Protein AF-A0A949XHF4-F1 (afdb_monomer_lite)

Structure (mmCIF, N/CA/C/O backbone):
data_AF-A0A949XHF4-F1
#
_entry.id   AF-A0A949XHF4-F1
#
loop_
_atom_site.group_PDB
_atom_site.id
_atom_site.type_symbol
_atom_site.label_atom_id
_atom_site.label_alt_id
_atom_site.label_comp_id
_atom_site.label_asym_id
_atom_site.label_entity_id
_atom_site.label_seq_id
_atom_site.pdbx_PDB_ins_code
_atom_site.Cartn_x
_atom_site.Cartn_y
_atom_site.Cartn_z
_atom_site.occupancy
_atom_site.B_iso_or_equiv
_atom_site.auth_seq_id
_atom_site.auth_comp_id
_atom_site.auth_asym_id
_atom_site.auth_atom_id
_atom_site.pdbx_PDB_model_num
ATOM 1 N N . MET A 1 1 ? 19.599 10.724 -36.337 1.00 73.06 1 MET A N 1
ATOM 2 C CA . MET A 1 1 ? 19.703 9.269 -36.578 1.00 73.06 1 MET A CA 1
ATOM 3 C C . MET A 1 1 ? 20.294 8.672 -35.325 1.00 73.06 1 MET A C 1
ATOM 5 O O . MET A 1 1 ? 21.205 9.288 -34.799 1.00 73.06 1 MET A O 1
ATOM 9 N N . THR A 1 2 ? 19.747 7.568 -34.830 1.00 83.44 2 THR A N 1
ATOM 10 C CA . THR A 1 2 ? 20.306 6.861 -33.670 1.00 83.44 2 THR A CA 1
ATOM 11 C C . THR A 1 2 ? 21.431 5.956 -34.152 1.00 83.44 2 THR A C 1
ATOM 13 O O . THR A 1 2 ? 21.230 5.199 -35.104 1.00 83.44 2 THR A O 1
ATOM 16 N N . THR A 1 3 ? 22.595 6.047 -33.523 1.00 93.88 3 THR A N 1
ATOM 17 C CA . THR A 1 3 ? 23.769 5.244 -33.871 1.00 93.88 3 THR A CA 1
ATOM 18 C C . THR A 1 3 ? 23.764 3.980 -33.026 1.00 93.88 3 THR A C 1
ATOM 20 O O . THR A 1 3 ? 23.834 4.059 -31.802 1.00 93.88 3 THR A O 1
ATOM 23 N N . TRP A 1 4 ? 23.667 2.814 -33.662 1.00 94.56 4 TRP A N 1
ATOM 24 C CA . TRP A 1 4 ? 23.563 1.525 -32.977 1.00 94.56 4 TRP A CA 1
ATOM 25 C C . TRP A 1 4 ? 24.855 0.720 -33.082 1.00 94.56 4 TRP A C 1
ATOM 27 O O . TRP A 1 4 ? 25.428 0.580 -34.160 1.00 94.56 4 TRP A O 1
ATOM 37 N N . VAL A 1 5 ? 25.271 0.149 -31.956 1.00 94.94 5 VAL A N 1
ATOM 38 C CA . VAL A 1 5 ? 26.280 -0.907 -31.872 1.00 94.94 5 VAL A CA 1
ATOM 39 C C . VAL A 1 5 ? 25.535 -2.226 -31.706 1.00 94.94 5 VAL A C 1
ATOM 41 O O . VAL A 1 5 ? 24.749 -2.354 -30.769 1.00 94.94 5 VAL A O 1
ATOM 44 N N . GLU A 1 6 ? 25.753 -3.184 -32.605 1.00 95.50 6 GLU A N 1
ATOM 45 C CA . GLU A 1 6 ? 24.997 -4.443 -32.656 1.00 95.50 6 GLU A CA 1
ATOM 46 C C . GLU A 1 6 ? 25.921 -5.666 -32.577 1.00 95.50 6 GLU A C 1
ATOM 48 O O . GLU A 1 6 ? 27.057 -5.612 -33.053 1.00 95.50 6 GLU A O 1
ATOM 53 N N . ASP A 1 7 ? 25.434 -6.761 -31.984 1.00 93.69 7 ASP A N 1
ATOM 54 C CA . ASP A 1 7 ? 26.107 -8.066 -31.970 1.00 93.69 7 ASP A CA 1
ATOM 55 C C . ASP A 1 7 ? 25.392 -9.116 -32.846 1.00 93.69 7 ASP A C 1
ATOM 57 O O . ASP A 1 7 ? 24.319 -8.885 -33.405 1.00 93.69 7 ASP A O 1
ATOM 61 N N . GLU A 1 8 ? 25.984 -10.310 -32.950 1.00 93.88 8 GLU A N 1
ATOM 62 C CA . GLU A 1 8 ? 25.439 -11.438 -33.723 1.00 93.88 8 GLU A CA 1
ATOM 63 C C . GLU A 1 8 ? 24.138 -12.019 -33.138 1.00 93.88 8 GLU A C 1
ATOM 65 O O . GLU A 1 8 ? 23.388 -12.703 -33.836 1.00 93.88 8 GLU A O 1
ATOM 70 N N . ASN A 1 9 ? 23.842 -11.742 -31.865 1.00 90.19 9 ASN A N 1
ATOM 71 C CA . ASN A 1 9 ? 22.640 -12.203 -31.169 1.00 90.19 9 ASN A CA 1
ATOM 72 C C . ASN A 1 9 ? 21.464 -11.214 -31.294 1.00 90.19 9 ASN A C 1
ATOM 74 O O . ASN A 1 9 ? 20.409 -11.425 -30.683 1.00 90.19 9 ASN A O 1
ATOM 78 N N . GLY A 1 10 ? 21.632 -10.137 -32.069 1.00 93.25 10 GLY A N 1
ATOM 79 C CA . GLY A 1 10 ? 20.625 -9.100 -32.278 1.00 93.25 10 GLY A CA 1
ATOM 80 C C . GLY A 1 10 ? 20.501 -8.115 -31.115 1.00 93.25 10 GLY A C 1
ATOM 81 O O . GLY A 1 10 ? 19.535 -7.351 -31.078 1.00 93.25 10 GLY A O 1
ATOM 82 N N . ASN A 1 11 ? 21.437 -8.121 -30.160 1.00 94.75 11 ASN A N 1
ATOM 83 C CA . ASN A 1 11 ? 21.482 -7.110 -29.112 1.00 94.75 11 ASN A CA 1
ATOM 84 C C . ASN A 1 11 ? 22.015 -5.795 -29.687 1.00 94.75 11 ASN A C 1
ATOM 86 O O . ASN A 1 11 ? 22.911 -5.801 -30.529 1.00 94.75 11 ASN A O 1
ATOM 90 N N . LYS A 1 12 ? 21.461 -4.665 -29.242 1.00 96.12 12 LYS A N 1
ATOM 91 C CA . LYS A 1 12 ? 21.768 -3.338 -29.785 1.00 96.12 12 LYS A CA 1
ATOM 92 C C . LYS A 1 12 ? 21.919 -2.309 -28.677 1.00 96.12 12 LYS A C 1
ATOM 94 O O . LYS A 1 12 ? 21.008 -2.137 -27.877 1.00 96.12 12 LYS A O 1
ATOM 99 N N . CYS A 1 13 ? 23.012 -1.560 -28.667 1.00 94.75 13 CYS A N 1
ATOM 100 C CA . CYS A 1 13 ? 23.244 -0.453 -27.739 1.00 94.75 13 CYS A CA 1
ATOM 101 C C . CYS A 1 13 ? 23.426 0.848 -28.525 1.00 94.75 13 CYS A C 1
ATOM 103 O O . CYS A 1 13 ? 24.261 0.914 -29.423 1.00 94.75 13 CYS A O 1
ATOM 105 N N . SER A 1 14 ? 22.641 1.882 -28.219 1.00 95.31 14 SER A N 1
ATOM 106 C CA . SER A 1 14 ? 22.730 3.183 -28.886 1.00 95.31 14 SER A CA 1
ATOM 107 C C . SER A 1 14 ? 23.788 4.068 -28.240 1.00 95.31 14 SER A C 1
ATOM 109 O O . SER A 1 14 ? 23.805 4.213 -27.013 1.00 95.31 14 SER A O 1
ATOM 111 N N . VAL A 1 15 ? 24.601 4.720 -29.067 1.00 94.00 15 VAL A N 1
ATOM 112 C CA . VAL A 1 15 ? 25.613 5.696 -28.632 1.00 94.00 15 VAL A CA 1
ATOM 113 C C . VAL A 1 15 ? 24.965 6.840 -27.854 1.00 94.00 15 VAL A C 1
ATOM 115 O O . VAL A 1 15 ? 25.487 7.269 -26.834 1.00 94.00 15 VAL A O 1
ATOM 118 N N . GLU A 1 16 ? 23.781 7.286 -28.269 1.00 91.19 16 GLU A N 1
ATOM 119 C CA . GLU A 1 16 ? 23.066 8.394 -27.633 1.00 91.19 16 GLU A CA 1
ATOM 120 C C . GLU A 1 16 ? 22.567 8.054 -26.219 1.0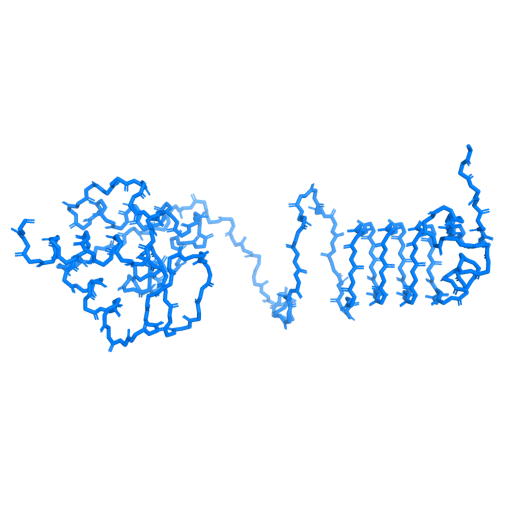0 91.19 16 GLU A C 1
ATOM 122 O O . GLU A 1 16 ? 22.413 8.951 -25.395 1.00 91.19 16 GLU A O 1
ATOM 127 N N . TYR A 1 17 ? 22.326 6.771 -25.923 1.00 87.56 17 TYR A N 1
ATOM 128 C CA . TYR A 1 17 ? 21.911 6.330 -24.588 1.00 87.56 17 TYR A CA 1
ATOM 129 C C . TYR A 1 17 ? 23.099 6.173 -23.635 1.00 87.56 17 TYR A C 1
ATOM 131 O O . TYR A 1 17 ? 23.013 6.578 -22.480 1.00 87.56 17 TYR A O 1
ATOM 139 N N . PHE A 1 18 ? 24.211 5.605 -24.113 1.00 88.12 18 PHE A N 1
ATOM 140 C CA . PHE A 1 18 ? 25.414 5.383 -23.298 1.00 88.12 18 PHE A CA 1
ATOM 141 C C . PHE A 1 18 ? 26.404 6.560 -23.322 1.00 88.12 18 PHE A C 1
ATOM 143 O O . PHE A 1 18 ? 27.405 6.541 -22.612 1.00 88.12 18 PHE A O 1
ATOM 150 N N . GLY A 1 19 ? 26.132 7.591 -24.121 1.00 91.38 19 GLY A N 1
ATOM 151 C CA . GLY A 1 19 ? 26.925 8.814 -24.239 1.00 91.38 19 GLY A CA 1
ATOM 152 C C . GLY A 1 19 ? 28.077 8.720 -25.242 1.00 91.38 19 GLY A C 1
ATOM 153 O O . GLY A 1 19 ? 28.320 9.685 -25.963 1.00 91.38 19 GLY A O 1
ATOM 154 N N . THR A 1 20 ? 28.766 7.577 -25.328 1.00 94.31 20 THR A N 1
ATOM 155 C CA . THR A 1 20 ? 29.853 7.351 -26.297 1.00 94.31 20 THR A CA 1
ATOM 156 C C . THR A 1 20 ? 29.777 5.970 -26.945 1.00 94.31 20 THR A C 1
ATOM 158 O O . THR A 1 20 ? 29.090 5.065 -26.459 1.00 94.31 20 THR A O 1
ATOM 161 N N . GLU A 1 21 ? 30.482 5.798 -28.066 1.00 94.06 21 GLU A N 1
ATOM 162 C CA . GLU A 1 21 ? 30.552 4.511 -28.762 1.00 94.06 21 GLU A CA 1
ATOM 163 C C . GLU A 1 21 ? 31.276 3.459 -27.914 1.00 94.06 21 GLU A C 1
ATOM 165 O O . GLU A 1 21 ? 30.855 2.304 -27.867 1.00 94.06 21 GLU A O 1
ATOM 170 N N . GLU A 1 22 ? 32.310 3.860 -27.174 1.00 93.94 22 GLU A N 1
ATOM 171 C CA . GLU A 1 22 ? 33.045 2.991 -26.255 1.00 93.94 22 GLU A CA 1
ATOM 172 C C . GLU A 1 22 ? 32.137 2.474 -25.139 1.00 93.94 22 GLU A C 1
ATOM 174 O O . GLU A 1 22 ? 32.145 1.280 -24.843 1.00 93.94 22 GLU A O 1
ATOM 179 N N . ALA A 1 23 ? 31.311 3.346 -24.553 1.00 91.38 23 ALA A N 1
ATOM 180 C CA . ALA A 1 23 ? 30.366 2.965 -23.511 1.00 91.38 23 ALA A CA 1
ATOM 181 C C . ALA A 1 23 ? 29.263 2.034 -24.049 1.00 91.38 23 ALA A C 1
ATOM 183 O O . ALA A 1 23 ? 28.919 1.048 -23.397 1.00 91.38 23 ALA A O 1
ATOM 184 N N . ALA A 1 24 ? 28.761 2.281 -25.265 1.00 94.06 24 ALA A N 1
ATOM 185 C CA . ALA A 1 24 ? 27.794 1.399 -25.921 1.00 94.06 24 ALA A CA 1
ATOM 186 C C . ALA A 1 24 ? 28.391 0.015 -26.243 1.00 94.06 24 ALA A C 1
ATOM 188 O O . ALA A 1 24 ? 27.737 -1.005 -26.016 1.00 94.06 24 ALA A O 1
ATOM 189 N N . ARG A 1 25 ? 29.648 -0.039 -26.710 1.00 95.06 25 ARG A N 1
ATOM 190 C CA . ARG A 1 25 ? 30.393 -1.291 -26.929 1.00 95.06 25 ARG A CA 1
ATOM 191 C C . ARG A 1 25 ? 30.652 -2.037 -25.623 1.00 95.06 25 ARG A C 1
ATOM 193 O O . ARG A 1 25 ? 30.486 -3.252 -25.593 1.00 95.06 25 ARG A O 1
ATOM 200 N N . ALA A 1 26 ? 31.011 -1.336 -24.549 1.00 93.19 26 ALA A N 1
ATOM 201 C CA . ALA A 1 26 ? 31.222 -1.938 -23.234 1.00 93.19 26 ALA A CA 1
ATOM 202 C C . ALA A 1 26 ? 29.922 -2.524 -22.660 1.00 93.19 26 ALA A C 1
ATOM 204 O O . ALA A 1 26 ? 29.919 -3.644 -22.153 1.00 93.19 26 ALA A O 1
ATOM 205 N N . ALA A 1 27 ? 28.804 -1.806 -22.800 1.00 92.00 27 ALA A N 1
ATOM 206 C CA . ALA A 1 27 ? 27.488 -2.297 -22.407 1.00 92.00 27 ALA A CA 1
ATOM 207 C C . ALA A 1 27 ? 27.087 -3.546 -23.202 1.00 92.00 27 ALA A C 1
ATOM 209 O O . ALA A 1 27 ? 26.678 -4.542 -22.612 1.00 92.00 27 ALA A O 1
ATOM 210 N N . LEU A 1 28 ? 27.286 -3.539 -24.520 1.00 94.50 28 LEU A N 1
ATOM 211 C CA . LEU A 1 28 ? 27.029 -4.702 -25.368 1.00 94.50 28 LEU A CA 1
ATOM 212 C C . LEU A 1 28 ? 27.917 -5.901 -24.986 1.00 94.50 28 LEU A C 1
ATOM 214 O O . LEU A 1 28 ? 27.422 -7.014 -24.854 1.00 94.50 28 LEU A O 1
ATOM 218 N N . ALA A 1 29 ? 29.208 -5.667 -24.732 1.00 93.69 29 ALA A N 1
ATOM 219 C CA . ALA A 1 29 ? 30.161 -6.700 -24.319 1.00 93.69 29 ALA A CA 1
ATOM 220 C C . ALA A 1 29 ? 29.877 -7.277 -22.922 1.00 93.69 29 ALA A C 1
ATOM 222 O O . ALA A 1 29 ? 30.300 -8.387 -22.619 1.00 93.69 29 ALA A O 1
ATOM 223 N N . SER A 1 30 ? 29.161 -6.538 -22.071 1.00 93.25 30 SER A N 1
ATOM 224 C CA . SER A 1 30 ? 28.751 -7.006 -20.742 1.00 93.25 30 SER A CA 1
ATOM 225 C C . SER A 1 30 ? 27.541 -7.951 -20.756 1.00 93.25 30 SER A C 1
ATOM 227 O O . SER A 1 30 ? 27.128 -8.423 -19.698 1.00 93.25 30 SER A O 1
ATOM 229 N N . LEU A 1 31 ? 26.940 -8.202 -21.925 1.00 92.00 31 LEU A N 1
ATOM 230 C CA . LEU A 1 31 ? 25.815 -9.118 -22.072 1.00 92.00 31 LEU A CA 1
ATOM 231 C C . LEU A 1 31 ? 26.296 -10.564 -22.210 1.00 92.00 31 LEU A C 1
ATOM 233 O O . LEU A 1 31 ? 27.035 -10.908 -23.128 1.00 92.00 31 LEU A O 1
ATOM 237 N N . GLU A 1 32 ? 25.786 -11.447 -21.359 1.00 91.81 32 GLU A N 1
ATOM 238 C CA . GLU A 1 32 ? 26.095 -12.875 -21.408 1.00 91.81 32 GLU A CA 1
ATOM 239 C C . GLU A 1 32 ? 24.871 -13.663 -21.872 1.00 91.81 32 GLU A C 1
ATOM 241 O O . GLU A 1 32 ? 23.833 -13.647 -21.222 1.00 91.81 32 GLU A O 1
ATOM 246 N N . ASN A 1 33 ? 24.950 -14.392 -22.988 1.00 90.81 33 ASN A N 1
ATOM 247 C CA . ASN A 1 33 ? 23.827 -15.199 -23.500 1.00 90.81 33 ASN A CA 1
ATOM 248 C C . ASN A 1 33 ? 22.505 -14.416 -23.698 1.00 90.81 33 ASN A C 1
ATOM 250 O O . ASN A 1 33 ? 21.423 -14.998 -23.595 1.00 90.81 33 ASN A O 1
ATOM 254 N N . CYS A 1 34 ? 22.566 -13.107 -23.959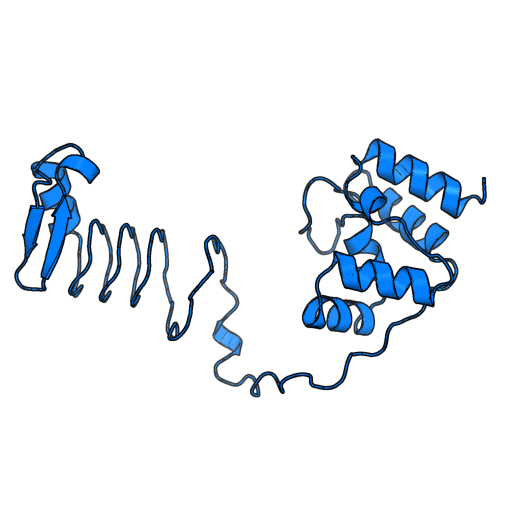 1.00 89.19 34 CYS A N 1
ATOM 255 C CA . CYS A 1 34 ? 21.383 -12.298 -24.257 1.00 89.19 34 CYS A CA 1
ATOM 256 C C . CYS A 1 34 ? 21.051 -12.312 -25.752 1.00 89.19 34 CYS A C 1
ATOM 258 O O . CYS A 1 34 ? 21.949 -12.470 -26.579 1.00 89.19 34 CYS A O 1
ATOM 260 N N . LYS A 1 35 ? 19.775 -12.129 -26.107 1.00 93.38 35 LYS A N 1
ATOM 261 C CA . LYS A 1 35 ? 19.305 -12.086 -27.501 1.00 93.38 35 LYS A CA 1
ATOM 262 C C . LYS A 1 35 ? 18.290 -10.972 -27.721 1.00 93.38 35 LYS A C 1
ATOM 264 O O . LYS A 1 35 ? 17.352 -10.828 -26.942 1.00 93.38 35 LYS A O 1
ATOM 269 N N . ASN A 1 36 ? 18.399 -10.245 -28.829 1.00 93.06 36 ASN A N 1
ATOM 270 C CA . ASN A 1 36 ? 17.452 -9.184 -29.197 1.00 93.06 36 ASN A CA 1
ATOM 271 C C . ASN A 1 36 ? 17.210 -8.127 -28.092 1.00 93.06 36 ASN A C 1
ATOM 273 O O . ASN A 1 36 ? 16.106 -7.592 -27.983 1.00 93.06 36 ASN A O 1
ATOM 277 N N . CYS A 1 37 ? 18.200 -7.849 -27.238 1.00 91.38 37 CYS A N 1
ATOM 278 C CA . CYS A 1 37 ? 18.093 -6.862 -26.162 1.00 91.38 37 CYS A CA 1
ATOM 279 C C . CYS A 1 37 ? 18.569 -5.476 -26.613 1.00 91.38 37 CYS A C 1
ATOM 281 O O . CYS A 1 37 ? 19.573 -5.352 -27.304 1.00 91.38 37 CYS A O 1
ATOM 283 N N . ILE A 1 38 ? 17.881 -4.419 -26.189 1.00 94.06 38 ILE A N 1
ATOM 284 C CA . ILE A 1 38 ? 18.142 -3.038 -26.607 1.00 94.06 38 ILE A CA 1
ATOM 285 C C . ILE A 1 38 ? 18.618 -2.219 -25.409 1.00 94.06 38 ILE A C 1
ATOM 287 O O . ILE A 1 38 ? 17.941 -2.168 -24.392 1.00 94.06 38 ILE A O 1
ATOM 291 N N . ASN A 1 39 ? 19.737 -1.509 -25.518 1.00 92.38 39 ASN A N 1
ATOM 292 C CA . ASN A 1 39 ? 20.257 -0.630 -24.467 1.00 92.38 39 ASN A CA 1
ATOM 293 C C . ASN A 1 39 ? 20.399 -1.319 -23.103 1.00 92.38 39 ASN A C 1
ATOM 295 O O . ASN A 1 39 ? 20.105 -0.728 -22.065 1.00 92.38 39 ASN A O 1
ATOM 299 N N . CYS A 1 40 ? 20.819 -2.583 -23.114 1.00 89.50 40 CYS A N 1
ATOM 300 C CA . CYS A 1 40 ? 21.033 -3.360 -21.903 1.00 89.50 40 CYS A CA 1
ATOM 301 C C . CYS A 1 40 ? 22.515 -3.401 -21.518 1.00 89.50 40 CYS A C 1
ATOM 303 O O . CYS A 1 40 ? 23.384 -3.349 -22.385 1.00 89.50 40 CYS A O 1
ATOM 305 N N . SER A 1 41 ? 22.798 -3.544 -20.226 1.00 89.88 41 SER A N 1
ATOM 306 C CA . SER A 1 41 ? 24.148 -3.767 -19.701 1.00 89.88 41 SER A CA 1
ATOM 307 C C . SER A 1 41 ? 24.137 -4.779 -18.556 1.00 89.88 41 SER A C 1
ATOM 309 O O . SER A 1 41 ? 23.143 -4.939 -17.852 1.00 89.88 41 SER A O 1
ATOM 311 N N . TYR A 1 42 ? 25.232 -5.510 -18.376 1.00 88.31 42 TYR A N 1
ATOM 312 C CA . TYR A 1 42 ? 25.434 -6.484 -17.300 1.00 88.31 42 TYR A CA 1
ATOM 313 C C . TYR A 1 42 ? 24.302 -7.519 -17.171 1.00 88.31 42 TYR A C 1
ATOM 315 O O . TYR A 1 42 ? 23.993 -7.975 -16.074 1.00 88.31 42 TYR A O 1
ATOM 323 N N . CYS A 1 43 ? 23.631 -7.855 -18.275 1.00 84.62 43 CYS A N 1
ATOM 324 C CA . CYS A 1 43 ? 22.519 -8.800 -18.266 1.00 84.62 43 CYS A CA 1
ATOM 325 C C . CYS A 1 43 ? 22.982 -10.191 -18.698 1.00 84.62 43 CYS A C 1
ATOM 327 O O . CYS A 1 43 ? 23.802 -10.322 -19.606 1.00 84.62 43 CYS A O 1
ATOM 329 N N . SER A 1 44 ? 22.402 -11.231 -18.103 1.00 85.31 44 SER A N 1
ATOM 330 C CA . SER A 1 44 ? 22.660 -12.620 -18.460 1.00 85.31 44 SER A CA 1
ATOM 331 C C 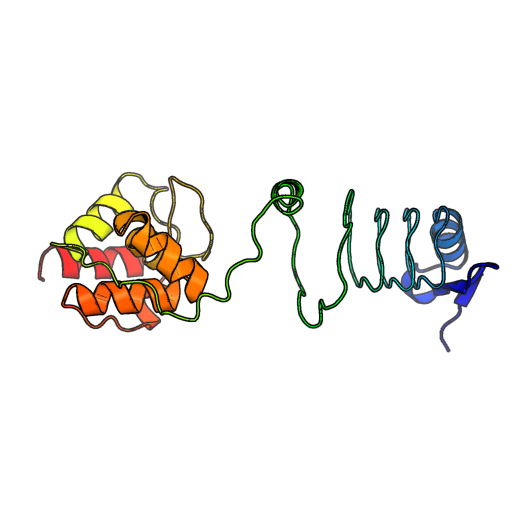. SER A 1 44 ? 21.381 -13.340 -18.902 1.00 85.31 44 SER A C 1
ATOM 333 O O . SER A 1 44 ? 20.310 -13.148 -18.327 1.00 85.31 44 SER A O 1
ATOM 335 N N . ARG A 1 45 ? 21.458 -14.175 -19.943 1.00 82.75 45 ARG A N 1
ATOM 336 C CA . ARG A 1 45 ? 20.366 -15.060 -20.394 1.00 82.75 45 ARG A CA 1
ATOM 337 C C . ARG A 1 45 ? 19.032 -14.337 -20.659 1.00 82.75 45 ARG A C 1
ATOM 339 O O . ARG A 1 45 ? 17.963 -14.899 -20.438 1.00 82.75 45 ARG A O 1
ATOM 346 N N . CYS A 1 46 ? 19.077 -13.086 -21.122 1.00 82.00 46 CYS A N 1
ATOM 347 C CA . CYS A 1 46 ? 17.878 -12.283 -21.378 1.00 82.00 46 CYS A CA 1
ATOM 348 C C . CYS A 1 46 ? 17.432 -12.335 -22.847 1.00 82.00 46 CYS A C 1
ATOM 350 O O . CYS A 1 46 ? 18.232 -12.594 -23.744 1.00 82.00 46 CYS A O 1
ATOM 352 N N . SER A 1 47 ? 16.154 -12.081 -23.125 1.00 84.31 47 SER A N 1
ATOM 353 C CA . SER A 1 47 ? 15.636 -12.023 -24.497 1.00 84.31 47 SER A CA 1
ATOM 354 C C . SER A 1 47 ? 14.603 -10.916 -24.700 1.00 84.31 47 SER A C 1
ATOM 356 O O . SER A 1 47 ? 13.673 -10.788 -23.910 1.00 84.31 47 SER A O 1
ATOM 358 N N . TYR A 1 48 ? 14.714 -10.143 -25.782 1.00 81.81 48 TYR A N 1
ATOM 359 C CA . TYR A 1 48 ? 13.749 -9.079 -26.116 1.00 81.81 48 TYR A CA 1
ATOM 360 C C . TYR A 1 48 ? 13.580 -8.018 -25.009 1.00 81.81 48 TYR A C 1
ATOM 362 O O . TYR A 1 48 ? 12.487 -7.486 -24.814 1.00 81.81 48 TYR A O 1
ATOM 370 N N . CYS A 1 49 ? 14.638 -7.733 -24.246 1.00 81.50 49 CYS A N 1
ATOM 371 C CA . CYS A 1 49 ? 14.602 -6.736 -23.174 1.00 81.50 49 CYS A CA 1
ATOM 372 C C . CYS A 1 49 ? 15.026 -5.351 -23.676 1.00 81.50 49 CYS A C 1
ATOM 374 O O . CYS A 1 49 ? 15.646 -5.223 -24.729 1.00 81.50 49 CYS A O 1
ATOM 376 N N . SER A 1 50 ? 14.690 -4.289 -22.950 1.00 84.50 50 SER A N 1
ATOM 377 C CA . SER A 1 50 ? 15.058 -2.921 -23.315 1.00 84.50 50 SER A CA 1
ATOM 378 C C . SER A 1 50 ? 15.429 -2.077 -22.099 1.00 84.50 50 SER A C 1
ATOM 380 O O . SER A 1 50 ? 14.677 -2.023 -21.133 1.00 84.50 50 SER A O 1
ATOM 382 N N . TYR A 1 51 ? 16.537 -1.340 -22.155 1.00 83.56 51 TYR A N 1
ATOM 383 C CA . TYR A 1 51 ? 16.966 -0.433 -21.085 1.00 83.56 51 TYR A CA 1
ATOM 384 C C . TYR A 1 51 ? 17.156 -1.148 -19.735 1.00 83.56 51 TYR A C 1
ATOM 386 O O . TYR A 1 51 ? 16.770 -0.619 -18.698 1.00 83.56 51 TYR A O 1
ATOM 394 N N . CYS A 1 52 ? 17.672 -2.380 -19.747 1.00 79.75 52 CYS A N 1
ATOM 395 C CA . CYS A 1 52 ? 17.847 -3.188 -18.535 1.00 79.75 52 CYS A CA 1
ATOM 396 C C . CYS A 1 52 ? 19.312 -3.255 -18.094 1.00 79.75 52 CYS A C 1
ATOM 398 O O . CYS A 1 52 ? 20.195 -3.392 -18.934 1.00 79.75 52 CYS A O 1
ATOM 400 N N . SER A 1 53 ? 19.548 -3.255 -16.787 1.00 79.56 53 SER A N 1
ATOM 401 C CA . SER A 1 53 ? 20.875 -3.388 -16.189 1.00 79.56 53 SER A CA 1
ATOM 402 C C . SER A 1 53 ? 20.890 -4.534 -15.179 1.00 79.56 53 SER A C 1
ATOM 404 O O . SER A 1 53 ? 19.911 -4.716 -14.460 1.00 79.56 53 SER A O 1
ATOM 406 N N . TYR A 1 54 ? 21.969 -5.313 -15.089 1.00 73.00 54 TYR A N 1
ATOM 407 C CA . TYR A 1 54 ? 22.133 -6.333 -14.033 1.00 73.00 54 TYR A CA 1
ATOM 408 C C . TYR A 1 54 ? 20.973 -7.350 -13.944 1.00 73.00 54 TYR A C 1
ATOM 410 O O . TYR A 1 54 ? 20.579 -7.778 -12.860 1.00 73.00 54 TYR A O 1
ATOM 418 N N . CYS A 1 55 ? 20.372 -7.716 -15.081 1.00 71.94 55 CYS A N 1
ATOM 419 C CA . CYS A 1 55 ? 19.216 -8.617 -15.133 1.00 71.94 55 CYS A CA 1
ATOM 420 C C . CYS A 1 55 ? 19.617 -10.034 -15.545 1.00 71.94 55 CYS A C 1
ATOM 422 O O . CYS A 1 55 ? 20.457 -10.206 -16.420 1.00 71.94 55 CYS A O 1
ATOM 424 N N . SER A 1 56 ? 18.989 -11.055 -14.964 1.00 71.56 56 SER A N 1
ATOM 425 C CA . SER A 1 56 ? 19.241 -12.457 -15.313 1.00 71.56 56 SER A CA 1
ATOM 426 C C . SER A 1 56 ? 17.953 -13.214 -15.639 1.00 71.56 56 SER A C 1
ATOM 428 O O . SER A 1 56 ? 16.955 -13.082 -14.930 1.00 71.56 56 SER A O 1
ATOM 430 N N . ASP A 1 57 ? 17.991 -14.022 -16.706 1.00 67.38 57 ASP A N 1
ATOM 431 C CA . ASP A 1 57 ? 16.883 -14.879 -17.160 1.00 67.38 57 ASP A CA 1
ATOM 432 C C . ASP A 1 57 ? 15.574 -14.110 -17.473 1.00 67.38 57 ASP A C 1
ATOM 434 O O . ASP A 1 57 ? 14.470 -14.608 -17.253 1.00 67.38 57 ASP A O 1
ATOM 438 N N . CYS A 1 58 ? 15.671 -12.877 -17.982 1.00 69.94 58 CYS A N 1
ATOM 439 C CA . CYS A 1 58 ? 14.507 -12.032 -18.272 1.00 69.94 58 CYS A CA 1
ATOM 440 C C . CYS A 1 58 ? 14.009 -12.169 -19.717 1.00 69.94 58 CYS A C 1
ATOM 442 O O . CYS A 1 58 ? 14.773 -12.429 -20.645 1.00 69.94 58 CYS A O 1
ATOM 444 N N . SER A 1 59 ? 12.714 -11.947 -19.942 1.00 70.75 59 SER A N 1
ATOM 445 C CA . SER A 1 59 ? 12.149 -11.861 -21.292 1.00 70.75 59 SER A CA 1
ATOM 446 C C . SER A 1 59 ? 11.110 -10.753 -21.387 1.00 70.75 59 SER A C 1
ATOM 448 O O . SER A 1 59 ? 10.273 -10.635 -20.495 1.00 70.75 59 SER A O 1
ATOM 450 N N . TYR A 1 60 ? 11.147 -9.969 -22.470 1.00 67.56 60 TYR A N 1
ATOM 451 C CA . TYR A 1 60 ? 10.202 -8.867 -22.722 1.00 67.56 60 TYR A CA 1
ATOM 452 C C . TYR A 1 60 ? 10.164 -7.809 -21.603 1.00 67.56 60 TYR A C 1
ATOM 454 O O . TYR A 1 60 ? 9.110 -7.255 -21.289 1.00 67.56 60 TYR A O 1
ATOM 462 N N . CYS A 1 61 ? 11.309 -7.535 -20.975 1.00 68.50 61 CYS A N 1
ATOM 463 C CA . CYS A 1 61 ? 11.411 -6.579 -19.872 1.00 68.50 61 CYS A CA 1
ATOM 464 C C . CYS A 1 61 ? 11.838 -5.193 -20.359 1.00 68.50 61 CYS A C 1
ATOM 466 O O . CYS A 1 61 ? 12.584 -5.071 -21.327 1.00 68.50 61 CYS A O 1
ATOM 468 N N . SER A 1 62 ? 11.408 -4.141 -19.660 1.00 70.06 62 SER A N 1
ATOM 469 C CA . SER A 1 62 ? 11.819 -2.770 -19.961 1.00 70.06 62 SER A CA 1
ATOM 470 C C . SER A 1 62 ? 12.184 -1.997 -18.700 1.00 70.06 62 SER A C 1
ATOM 472 O O . SER A 1 62 ? 11.379 -1.984 -17.771 1.00 70.06 62 SER A O 1
ATOM 474 N N . ARG A 1 63 ? 13.321 -1.285 -18.702 1.00 66.12 63 ARG A N 1
ATOM 475 C CA . ARG A 1 63 ? 13.754 -0.393 -17.604 1.00 66.12 63 ARG A CA 1
ATOM 476 C C . ARG A 1 63 ? 13.914 -1.102 -16.253 1.00 66.12 63 ARG A C 1
ATOM 478 O O . ARG A 1 63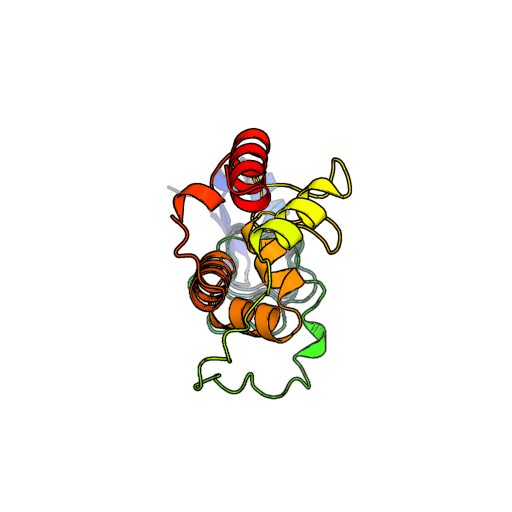 ? 13.463 -0.598 -15.230 1.00 66.12 63 ARG A O 1
ATOM 485 N N . CYS A 1 64 ? 14.538 -2.277 -16.257 1.00 63.50 64 CYS A N 1
ATOM 486 C CA . CYS A 1 64 ? 14.763 -3.076 -15.046 1.00 63.50 64 CYS A CA 1
ATOM 487 C C . CYS A 1 64 ? 16.221 -2.976 -14.583 1.00 63.50 64 CYS A C 1
ATOM 489 O O . CYS A 1 64 ? 17.117 -2.957 -15.423 1.00 63.50 64 CYS A O 1
ATOM 491 N N . SER A 1 65 ? 16.461 -2.960 -13.274 1.00 58.56 65 SER A N 1
ATOM 492 C CA . SER A 1 65 ? 17.797 -3.038 -12.672 1.00 58.56 65 SER A CA 1
ATOM 493 C C . SER A 1 65 ? 17.852 -4.161 -11.631 1.00 58.56 65 SER A C 1
ATOM 495 O O . SER A 1 65 ? 16.844 -4.444 -10.987 1.00 58.56 65 SER A O 1
ATOM 497 N N . ASP A 1 66 ? 19.007 -4.816 -11.492 1.00 51.91 66 ASP A N 1
ATOM 498 C CA . ASP A 1 66 ? 19.345 -5.723 -10.377 1.00 51.91 66 ASP A CA 1
ATOM 499 C C . ASP A 1 66 ? 18.398 -6.928 -10.184 1.00 51.91 66 ASP A C 1
ATOM 501 O O . ASP A 1 66 ? 18.105 -7.366 -9.071 1.00 51.91 66 ASP A O 1
ATOM 505 N N . CYS A 1 67 ? 17.907 -7.507 -11.282 1.00 51.88 67 CYS A N 1
ATOM 506 C CA . CYS A 1 67 ? 16.947 -8.612 -11.246 1.00 51.88 67 CYS A CA 1
ATOM 507 C C . CYS A 1 67 ? 17.647 -9.980 -11.252 1.00 51.88 67 CYS A C 1
ATOM 509 O O . CYS A 1 67 ? 18.192 -10.394 -12.276 1.00 51.88 67 CYS A O 1
ATOM 511 N N . SER A 1 68 ? 17.586 -10.723 -10.140 1.00 40.69 68 SER A N 1
ATOM 512 C CA . SER A 1 68 ? 18.328 -11.990 -10.008 1.00 40.69 68 SER A CA 1
ATOM 513 C C . SER A 1 68 ? 17.552 -13.271 -10.368 1.00 40.69 68 SER A C 1
ATOM 515 O O . SER A 1 68 ? 18.211 -14.267 -10.631 1.00 40.69 68 SER A O 1
ATOM 517 N N . TYR A 1 69 ? 16.207 -13.304 -10.410 1.00 34.47 69 TYR A N 1
ATOM 518 C CA . TYR A 1 69 ? 15.446 -14.560 -10.643 1.00 34.47 69 TYR A CA 1
ATOM 519 C C . TYR A 1 69 ? 13.990 -14.370 -11.135 1.00 34.47 69 TYR A C 1
ATOM 521 O O . TYR A 1 69 ? 13.041 -14.665 -10.404 1.00 34.47 69 TYR A O 1
ATOM 529 N N . CYS A 1 70 ? 13.752 -13.953 -12.385 1.00 42.09 70 CYS A N 1
ATOM 530 C CA . CYS A 1 70 ? 12.375 -13.806 -12.896 1.00 42.09 70 CYS A CA 1
ATOM 531 C C . CYS A 1 70 ? 11.968 -14.951 -13.838 1.00 42.09 70 CYS A C 1
ATOM 533 O O . CYS A 1 70 ? 12.056 -14.842 -15.053 1.00 42.09 70 CYS A O 1
ATOM 535 N N . SER A 1 71 ? 11.492 -16.073 -13.288 1.00 34.72 71 SER A N 1
ATOM 536 C CA . SER A 1 71 ? 11.201 -17.270 -14.098 1.00 34.72 71 SER A CA 1
ATOM 537 C C . SER A 1 71 ? 9.811 -17.354 -14.750 1.00 34.72 71 SER A C 1
ATOM 539 O O . SER A 1 71 ? 9.566 -18.374 -15.386 1.00 34.72 71 SER A O 1
ATOM 541 N N . ARG A 1 72 ? 8.899 -16.361 -14.671 1.00 34.75 72 ARG A N 1
ATOM 542 C CA . ARG A 1 72 ? 7.594 -16.402 -15.393 1.00 34.75 72 ARG A CA 1
ATOM 543 C C . ARG A 1 72 ? 6.915 -15.034 -15.608 1.00 34.75 72 ARG A C 1
ATOM 545 O O . ARG A 1 72 ? 5.975 -14.708 -14.890 1.00 34.75 72 ARG A O 1
ATOM 552 N N . CYS A 1 73 ? 7.274 -14.290 -16.653 1.00 40.97 73 CYS A N 1
ATOM 553 C CA . CYS A 1 73 ? 6.471 -13.141 -17.104 1.00 40.97 73 CYS A CA 1
ATOM 554 C C . CYS A 1 73 ? 5.966 -13.355 -18.532 1.00 40.97 73 CYS A C 1
ATOM 556 O O . CYS A 1 73 ? 6.670 -13.054 -19.488 1.00 40.97 73 CYS A O 1
ATOM 558 N N . SER A 1 74 ? 4.742 -13.868 -18.687 1.00 34.81 74 SER A N 1
ATOM 559 C CA . SER A 1 74 ? 4.089 -13.969 -20.001 1.00 34.81 74 SER A CA 1
ATOM 560 C C . SER A 1 74 ? 3.002 -12.921 -20.268 1.00 34.81 74 SER A C 1
ATOM 562 O O . SER A 1 74 ? 2.574 -12.831 -21.409 1.00 34.81 74 SER A O 1
ATOM 564 N N . TYR A 1 75 ? 2.588 -12.075 -19.310 1.00 31.77 75 TYR A N 1
ATOM 565 C CA . TYR A 1 75 ? 1.547 -11.053 -19.563 1.00 31.77 75 TYR A CA 1
ATOM 566 C C . TYR A 1 75 ? 1.658 -9.793 -18.688 1.00 31.77 75 TYR A C 1
ATOM 568 O O . TYR A 1 75 ? 0.694 -9.388 -18.041 1.00 31.77 75 TYR A O 1
ATOM 576 N N . CYS A 1 76 ? 2.819 -9.139 -18.646 1.00 39.31 76 CYS A N 1
ATOM 577 C CA . CYS A 1 76 ? 2.972 -7.916 -17.852 1.00 39.31 76 CYS A CA 1
ATOM 578 C C . CYS A 1 76 ? 2.739 -6.661 -18.704 1.00 39.31 76 CYS A C 1
ATOM 580 O O . CYS A 1 76 ? 3.675 -5.963 -19.078 1.00 39.31 76 CYS A O 1
ATOM 582 N N . SER A 1 77 ? 1.484 -6.365 -19.051 1.00 33.59 77 SER A N 1
ATOM 583 C CA . SER A 1 77 ? 1.189 -5.171 -19.850 1.00 33.59 77 SER A CA 1
ATOM 584 C C . SER A 1 77 ? 1.202 -3.853 -19.064 1.00 33.59 77 SER A C 1
ATOM 586 O O . SER A 1 77 ? 1.138 -2.823 -19.723 1.00 33.59 77 SER A O 1
ATOM 588 N N . ARG A 1 78 ? 1.303 -3.818 -17.718 1.00 30.45 78 ARG A N 1
ATOM 589 C CA . ARG A 1 78 ? 1.372 -2.552 -16.935 1.00 30.45 78 ARG A CA 1
ATOM 590 C C . ARG A 1 78 ? 1.986 -2.669 -15.521 1.00 30.45 78 ARG A C 1
ATOM 592 O O . ARG A 1 78 ? 1.313 -2.339 -14.550 1.00 30.45 78 ARG A O 1
ATOM 599 N N . CYS A 1 79 ? 3.253 -3.056 -15.372 1.00 38.25 79 CYS A N 1
ATOM 600 C CA . CYS A 1 79 ? 3.959 -2.886 -14.086 1.00 38.25 79 CYS A CA 1
ATOM 601 C C . CYS A 1 79 ? 5.163 -1.963 -14.258 1.00 38.25 79 CYS A C 1
ATOM 603 O O . CYS A 1 79 ? 6.268 -2.394 -14.561 1.00 38.25 79 CYS A O 1
ATOM 605 N N . SER A 1 80 ? 4.923 -0.667 -14.086 1.00 32.75 80 SER A N 1
ATOM 606 C CA . SER A 1 80 ? 5.922 0.401 -14.185 1.00 32.75 80 SER A CA 1
ATOM 607 C C . SER A 1 80 ? 6.833 0.540 -12.955 1.00 32.75 80 SER A C 1
ATOM 609 O O . SER A 1 80 ? 7.715 1.388 -12.977 1.00 32.75 80 SER A O 1
ATOM 611 N N . TYR A 1 81 ? 6.655 -0.271 -11.906 1.00 34.03 81 TYR A N 1
ATOM 612 C CA . TYR A 1 81 ? 7.436 -0.218 -10.665 1.00 34.03 81 TYR A CA 1
ATOM 613 C C . TYR A 1 81 ? 7.358 -1.570 -9.943 1.00 34.03 81 TYR A C 1
ATOM 615 O O . TYR A 1 81 ? 6.275 -1.930 -9.499 1.00 34.03 81 TYR A O 1
ATOM 623 N N . CYS A 1 82 ? 8.462 -2.303 -9.792 1.00 38.03 82 CYS A N 1
ATOM 624 C CA . CYS A 1 82 ? 8.574 -3.356 -8.772 1.00 38.03 82 CYS A CA 1
ATOM 625 C C . CYS A 1 82 ? 10.047 -3.536 -8.391 1.00 38.03 82 CYS A C 1
ATOM 627 O O . CYS A 1 82 ? 10.780 -4.261 -9.057 1.00 38.03 82 CYS A O 1
ATOM 629 N N . SER A 1 83 ? 10.462 -2.842 -7.333 1.00 33.12 83 SER A N 1
ATOM 630 C CA . SER A 1 83 ? 11.836 -2.815 -6.822 1.00 33.12 83 SER A CA 1
ATOM 631 C C . SER A 1 83 ? 12.169 -3.964 -5.865 1.00 33.12 83 SER A C 1
ATOM 633 O O . SER A 1 83 ? 13.339 -4.176 -5.602 1.00 33.12 83 SER A O 1
ATOM 635 N N . ASP A 1 84 ? 11.194 -4.721 -5.352 1.00 34.84 84 ASP A N 1
ATOM 636 C CA . ASP A 1 84 ? 11.443 -5.720 -4.302 1.00 34.84 84 ASP A CA 1
ATOM 637 C C . ASP A 1 84 ? 10.413 -6.855 -4.344 1.00 34.84 84 ASP A C 1
ATOM 639 O O . ASP A 1 84 ? 9.305 -6.727 -3.827 1.00 34.84 84 ASP A O 1
ATOM 643 N N . CYS A 1 85 ? 10.750 -8.002 -4.934 1.00 40.38 85 CYS A N 1
ATOM 644 C CA . CYS A 1 85 ? 9.922 -9.208 -4.802 1.00 40.38 85 CYS A CA 1
ATOM 645 C C . CYS A 1 85 ? 10.776 -10.454 -4.550 1.00 40.38 85 CYS A C 1
ATOM 647 O O . CYS A 1 85 ? 10.809 -11.403 -5.331 1.00 40.38 85 CYS A O 1
ATOM 649 N N . SER A 1 86 ? 11.424 -10.470 -3.388 1.00 36.91 86 SER A N 1
ATOM 650 C CA . SER A 1 86 ? 12.122 -11.616 -2.787 1.00 36.91 86 SER A CA 1
ATOM 651 C C . SER A 1 86 ? 11.191 -12.773 -2.352 1.00 36.91 86 SER A C 1
ATOM 653 O O . SER A 1 86 ? 11.665 -13.794 -1.859 1.00 36.91 86 SER A O 1
ATOM 655 N N . GLY A 1 87 ? 9.870 -12.669 -2.560 1.00 35.12 87 GLY A N 1
ATOM 656 C CA . GLY A 1 87 ? 8.863 -13.616 -2.049 1.00 35.12 87 GLY A CA 1
ATOM 657 C C . GLY A 1 87 ? 8.267 -14.624 -3.046 1.00 35.12 87 GLY A C 1
ATOM 658 O O . GLY A 1 87 ? 7.507 -15.504 -2.643 1.00 35.12 87 GLY A O 1
ATOM 659 N N . CYS A 1 88 ? 8.588 -14.564 -4.343 1.00 39.75 88 CYS A N 1
ATOM 660 C CA . CYS A 1 88 ? 7.865 -15.345 -5.366 1.00 39.75 88 CYS A CA 1
ATOM 661 C C . CYS A 1 88 ? 8.169 -16.862 -5.400 1.00 39.75 88 CYS A C 1
ATOM 663 O O . CYS A 1 88 ? 7.584 -17.595 -6.201 1.00 39.75 88 CYS A O 1
ATOM 665 N N . HIS A 1 89 ? 9.040 -17.378 -4.526 1.00 39.25 89 HIS A N 1
ATOM 666 C CA . HIS A 1 89 ? 9.397 -18.804 -4.483 1.00 39.25 89 HIS A CA 1
ATOM 667 C C . HIS A 1 89 ? 8.264 -19.736 -4.019 1.00 39.25 89 HIS A C 1
ATOM 669 O O . HIS A 1 89 ? 8.320 -20.936 -4.289 1.00 39.25 89 HIS A O 1
ATOM 675 N N . GLN A 1 90 ? 7.210 -19.213 -3.388 1.00 40.00 90 GLN A N 1
ATOM 676 C CA . GLN A 1 90 ? 6.086 -20.029 -2.906 1.00 40.00 90 GLN A CA 1
ATOM 677 C C . GLN A 1 90 ? 5.031 -20.324 -3.991 1.00 40.00 90 GLN A C 1
ATOM 679 O O . GLN A 1 90 ? 4.163 -21.172 -3.799 1.00 40.00 90 GLN A O 1
ATOM 684 N N . LEU A 1 91 ? 5.133 -19.715 -5.179 1.00 46.53 91 LEU A N 1
ATOM 685 C CA . LEU A 1 91 ? 4.124 -19.851 -6.241 1.00 46.53 91 LEU A CA 1
ATOM 686 C C . LEU A 1 91 ? 4.276 -21.107 -7.114 1.00 46.53 91 LEU A C 1
ATOM 688 O O . LEU A 1 91 ? 3.440 -21.362 -7.976 1.00 46.53 91 LEU A O 1
ATOM 692 N N . LYS A 1 92 ? 5.321 -21.919 -6.903 1.00 39.22 92 LYS A N 1
ATOM 693 C CA . LYS A 1 92 ? 5.500 -23.187 -7.637 1.00 39.22 92 LYS A CA 1
ATOM 694 C C . LYS A 1 92 ? 4.562 -24.299 -7.147 1.00 39.22 92 LYS A C 1
ATOM 696 O O . LYS A 1 92 ? 4.260 -25.192 -7.929 1.00 39.22 92 LYS A O 1
ATOM 701 N N . ASN A 1 93 ? 4.074 -24.188 -5.907 1.00 40.16 93 ASN A N 1
ATOM 702 C CA . ASN A 1 93 ? 3.080 -25.078 -5.293 1.00 40.16 93 ASN A CA 1
ATOM 703 C C . ASN A 1 93 ? 1.848 -24.324 -4.765 1.00 40.16 93 ASN A C 1
ATOM 705 O O . ASN A 1 93 ? 0.969 -24.941 -4.161 1.00 40.16 93 ASN A O 1
ATOM 709 N N . ALA A 1 94 ? 1.773 -23.003 -4.958 1.00 42.47 94 ALA A N 1
ATOM 710 C CA . ALA A 1 94 ? 0.549 -22.277 -4.673 1.00 42.47 94 ALA A CA 1
ATOM 711 C C . ALA A 1 94 ? -0.541 -22.848 -5.578 1.00 42.47 94 ALA A C 1
ATOM 713 O O . ALA A 1 94 ? -0.368 -22.933 -6.800 1.00 42.47 94 ALA A O 1
ATOM 714 N N . LYS A 1 95 ? -1.662 -23.253 -4.972 1.00 38.16 95 LYS A N 1
ATOM 715 C CA . LYS A 1 95 ? -2.891 -23.475 -5.730 1.00 38.16 95 LYS A CA 1
ATOM 716 C C . LYS A 1 95 ? -3.085 -22.257 -6.643 1.00 38.16 95 LYS A C 1
ATOM 718 O O . LYS A 1 95 ? -2.725 -21.152 -6.219 1.00 38.16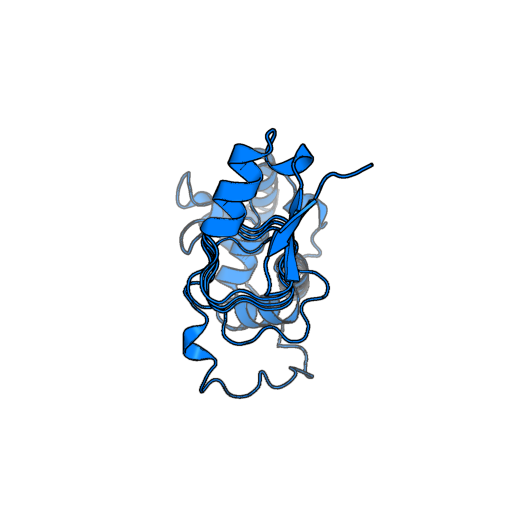 95 LYS A O 1
ATOM 723 N N . PRO A 1 96 ? -3.622 -22.430 -7.868 1.00 43.31 96 PRO A N 1
ATOM 724 C CA . PRO A 1 96 ? -4.084 -21.286 -8.645 1.00 43.31 96 PRO A CA 1
ATOM 725 C C . PRO A 1 96 ? -4.810 -20.361 -7.674 1.00 43.31 96 PRO A C 1
ATOM 727 O O . PRO A 1 96 ? -5.575 -20.881 -6.858 1.00 43.31 96 PRO A O 1
ATOM 730 N N . VAL A 1 97 ? -4.527 -19.051 -7.690 1.00 47.69 97 VAL A N 1
ATOM 731 C CA . VAL A 1 97 ? -5.404 -18.108 -6.993 1.00 47.69 97 VAL A CA 1
ATOM 732 C C . VAL A 1 97 ? -6.758 -18.401 -7.602 1.00 47.69 97 VAL A C 1
ATOM 734 O O . VAL A 1 97 ? -6.983 -18.097 -8.778 1.00 47.69 97 VAL A O 1
ATOM 737 N N . GLU A 1 98 ? -7.588 -19.146 -6.868 1.00 46.47 98 GLU A N 1
ATOM 738 C CA . GLU A 1 98 ? -8.958 -19.374 -7.260 1.00 46.47 98 GLU A CA 1
ATOM 739 C C . GLU A 1 98 ? -9.450 -17.970 -7.480 1.00 46.47 98 GLU A C 1
ATOM 741 O O . GLU A 1 98 ? -9.329 -17.135 -6.585 1.00 46.47 98 GLU A O 1
ATOM 746 N N . LYS A 1 99 ? -9.823 -17.664 -8.722 1.00 44.97 99 LYS A N 1
ATOM 747 C CA . LYS A 1 99 ? -10.398 -16.379 -9.069 1.00 44.97 99 LYS A CA 1
ATOM 748 C C . LYS A 1 99 ? -11.473 -16.182 -8.012 1.00 44.97 99 LYS A C 1
ATOM 750 O O . LYS A 1 99 ? -12.437 -16.944 -8.037 1.00 44.97 99 LYS A O 1
ATOM 755 N N . ILE A 1 100 ? -11.230 -15.310 -7.027 1.00 49.97 100 ILE A N 1
ATOM 756 C CA . ILE A 1 100 ? -12.109 -15.162 -5.872 1.00 49.97 100 ILE A CA 1
ATOM 757 C C . ILE A 1 100 ? -13.353 -14.522 -6.475 1.00 49.97 100 ILE A C 1
ATOM 759 O O . ILE A 1 100 ? -13.459 -13.318 -6.622 1.00 49.97 100 ILE A O 1
ATOM 763 N N . SER A 1 101 ? -14.249 -15.340 -7.014 1.00 53.72 101 SER A N 1
ATOM 764 C CA . SER A 1 101 ? -15.451 -14.889 -7.707 1.00 53.72 101 SER A CA 1
ATOM 765 C C . SER A 1 101 ? -16.525 -14.493 -6.702 1.00 53.72 101 SER A C 1
ATOM 767 O O . SER A 1 101 ? -17.606 -14.062 -7.090 1.00 53.72 101 SER A O 1
ATOM 769 N N . VAL A 1 102 ? -16.229 -14.670 -5.413 1.00 64.56 102 VAL A N 1
ATOM 770 C CA . VAL A 1 102 ? -17.097 -14.397 -4.281 1.00 64.56 102 VAL A CA 1
ATOM 771 C C . VAL A 1 102 ? -16.433 -13.307 -3.457 1.00 64.56 102 VAL A C 1
ATOM 773 O O . VAL A 1 102 ? -15.367 -13.530 -2.893 1.00 64.56 102 VAL A O 1
ATOM 776 N N . ALA A 1 103 ? -17.057 -12.133 -3.402 1.00 72.75 103 ALA A N 1
ATOM 777 C CA . ALA A 1 103 ? -16.562 -11.034 -2.585 1.00 72.75 103 ALA A CA 1
ATOM 778 C C . ALA A 1 103 ? -16.366 -11.507 -1.126 1.00 72.75 103 ALA A C 1
ATOM 780 O O . ALA A 1 103 ? -17.285 -12.120 -0.566 1.00 72.75 103 ALA A O 1
ATOM 781 N N . PRO A 1 104 ? -15.193 -11.264 -0.513 1.00 81.25 104 PRO A N 1
ATOM 782 C CA . PRO A 1 104 ? -14.943 -11.642 0.869 1.00 81.25 104 PRO A CA 1
ATOM 783 C C . PRO A 1 104 ? -15.894 -10.900 1.813 1.00 81.25 104 PRO A C 1
ATOM 785 O O . PRO A 1 104 ? -16.382 -9.804 1.525 1.00 81.25 104 PRO A O 1
ATOM 788 N N . LYS A 1 105 ? -16.181 -11.525 2.956 1.00 87.62 105 LYS A N 1
ATOM 789 C CA . LYS A 1 105 ? -17.034 -10.938 3.990 1.00 87.62 105 LYS A CA 1
ATOM 790 C C . LYS A 1 105 ? -16.402 -9.640 4.491 1.00 87.62 105 LYS A C 1
ATOM 792 O O . LYS A 1 105 ? -15.232 -9.630 4.854 1.00 87.62 105 LYS A O 1
ATOM 797 N N . VAL A 1 106 ? -17.196 -8.576 4.571 1.00 93.12 106 VAL A N 1
ATOM 798 C CA . VAL A 1 106 ? -16.760 -7.312 5.170 1.00 93.12 106 VAL A CA 1
ATOM 799 C C . VAL A 1 106 ? -16.871 -7.424 6.698 1.00 93.12 106 VAL A C 1
ATOM 801 O O . VAL A 1 106 ? -17.980 -7.649 7.198 1.00 93.12 106 VAL A O 1
ATOM 804 N N . PRO A 1 107 ? -15.761 -7.325 7.451 1.00 93.62 107 PRO A N 1
ATOM 805 C CA . PRO A 1 107 ? -15.795 -7.388 8.907 1.00 93.62 107 PRO A CA 1
ATOM 806 C C . PRO A 1 107 ? -16.325 -6.084 9.517 1.00 93.62 107 PRO A C 1
ATOM 808 O O . PRO A 1 107 ? -16.232 -5.009 8.926 1.00 93.62 107 PRO A O 1
ATOM 811 N N . VAL A 1 108 ? -16.872 -6.199 10.727 1.00 95.94 108 VAL A N 1
ATOM 812 C CA . VAL A 1 108 ? -17.340 -5.074 11.547 1.00 95.94 108 VAL A CA 1
ATOM 813 C C . VAL A 1 108 ? -16.344 -4.870 12.681 1.00 95.94 108 VAL A C 1
ATOM 815 O O . VAL A 1 108 ? -16.032 -5.818 13.402 1.00 95.94 108 VAL A O 1
ATOM 818 N N . ILE A 1 109 ? -15.866 -3.641 12.860 1.00 95.56 109 ILE A N 1
ATOM 819 C CA . ILE A 1 109 ? -15.017 -3.258 13.986 1.00 95.56 109 ILE A CA 1
ATOM 820 C C . ILE A 1 109 ? -15.868 -2.455 14.971 1.00 95.56 109 ILE A C 1
ATOM 822 O O . ILE A 1 109 ? -16.194 -1.294 14.732 1.00 95.56 109 ILE A O 1
ATOM 826 N N . GLU A 1 110 ? -16.206 -3.055 16.111 1.00 95.31 110 GLU A N 1
ATOM 827 C CA . GLU A 1 110 ? -16.868 -2.330 17.204 1.00 95.31 110 GLU A CA 1
ATOM 828 C C . GLU A 1 110 ? -15.976 -1.196 17.724 1.00 95.31 110 GLU A C 1
ATOM 830 O O . GLU A 1 110 ? -14.769 -1.401 17.891 1.00 95.31 110 GLU A O 1
ATOM 835 N N . ASP A 1 111 ? -16.563 -0.024 17.988 1.00 95.12 111 ASP A N 1
ATOM 836 C CA . ASP A 1 111 ? -15.848 1.193 18.402 1.00 95.12 111 ASP A CA 1
ATOM 837 C C . ASP A 1 111 ? -14.667 1.545 17.465 1.00 95.12 111 ASP A C 1
ATOM 839 O O . ASP A 1 111 ? -13.584 1.932 17.919 1.00 95.12 111 ASP A O 1
ATOM 843 N N . ILE A 1 112 ? -14.865 1.414 16.143 1.00 96.50 112 ILE A N 1
ATOM 844 C CA . ILE A 1 112 ? -13.808 1.582 15.129 1.00 96.50 112 ILE A CA 1
ATOM 845 C C . ILE A 1 112 ? -12.975 2.853 15.322 1.00 96.50 112 ILE A C 1
ATOM 847 O O . ILE A 1 112 ? -11.751 2.791 15.257 1.00 96.50 112 ILE A O 1
ATOM 851 N N . HIS A 1 113 ? -13.601 3.992 15.625 1.00 97.19 113 HIS A N 1
ATOM 852 C CA . HIS A 1 113 ? -12.882 5.253 15.807 1.00 97.19 113 HIS A CA 1
ATOM 853 C C . HIS A 1 113 ? -11.941 5.224 17.012 1.00 97.19 113 HIS A C 1
ATOM 855 O O . HIS A 1 113 ? -10.789 5.628 16.885 1.00 97.19 113 HIS A O 1
ATOM 861 N N . LYS A 1 114 ? -12.383 4.673 18.150 1.00 96.62 114 LYS A N 1
ATOM 862 C CA . LYS A 1 114 ? -11.543 4.549 19.350 1.00 96.62 114 LYS A CA 1
ATOM 863 C C . LYS A 1 114 ? -10.381 3.594 19.116 1.00 96.62 114 LYS A C 1
ATOM 865 O O . LYS A 1 114 ? -9.259 3.910 19.496 1.00 96.62 114 LYS A O 1
ATOM 870 N N . LYS A 1 115 ? -10.630 2.450 18.468 1.00 97.00 115 LYS A N 1
ATOM 871 C CA . LYS A 1 115 ? -9.587 1.452 18.184 1.00 97.00 115 LYS A CA 1
ATOM 872 C C . LYS A 1 115 ? -8.551 1.973 17.192 1.00 97.00 115 LYS A C 1
ATOM 874 O O . LYS A 1 115 ? -7.359 1.854 17.451 1.00 97.00 115 LYS A O 1
ATOM 879 N N . VAL A 1 116 ? -8.999 2.586 16.095 1.00 96.00 116 VAL A N 1
ATOM 880 C CA . VAL A 1 116 ? -8.106 3.169 15.084 1.00 96.00 116 VAL A CA 1
ATOM 881 C C . VAL A 1 116 ? -7.301 4.320 15.681 1.00 96.00 116 VAL A C 1
ATOM 883 O O . VAL A 1 116 ? -6.096 4.376 15.464 1.00 96.00 116 VAL A O 1
ATOM 886 N N . TYR A 1 117 ? -7.926 5.200 16.471 1.00 97.00 117 TYR A N 1
ATOM 887 C CA . TYR A 1 117 ? -7.211 6.292 17.130 1.00 97.00 117 TYR A CA 1
ATOM 888 C C . TYR A 1 117 ? -6.170 5.767 18.123 1.00 97.00 117 TYR A C 1
ATOM 890 O O . TYR A 1 117 ? -5.004 6.136 18.019 1.00 97.00 117 TYR A O 1
ATOM 898 N N . ALA A 1 118 ? -6.557 4.847 19.013 1.00 96.44 118 ALA A N 1
ATOM 899 C CA . ALA A 1 118 ? -5.645 4.251 19.985 1.00 96.44 118 ALA A CA 1
ATOM 900 C C . ALA A 1 118 ? -4.438 3.575 19.314 1.00 96.44 118 ALA A C 1
ATOM 902 O O . ALA A 1 118 ? -3.310 3.777 19.763 1.00 96.44 118 ALA A O 1
ATOM 903 N N . ALA A 1 119 ? -4.659 2.829 18.225 1.00 94.44 119 ALA A N 1
ATOM 904 C CA . ALA A 1 119 ? -3.591 2.201 17.448 1.00 94.44 119 ALA A CA 1
ATOM 905 C C . ALA A 1 119 ? -2.690 3.239 16.762 1.00 94.44 119 ALA A C 1
ATOM 907 O O . ALA A 1 119 ? -1.471 3.186 16.902 1.00 94.44 119 ALA A O 1
ATOM 908 N N . ALA A 1 120 ? -3.278 4.237 16.099 1.00 93.69 120 ALA A N 1
ATOM 909 C CA . ALA A 1 120 ? -2.538 5.301 15.424 1.00 93.69 120 ALA A CA 1
ATOM 910 C C . ALA A 1 120 ? -1.702 6.170 16.380 1.00 93.69 120 ALA A C 1
ATOM 912 O O . ALA A 1 120 ? -0.730 6.783 15.945 1.00 93.69 120 ALA A O 1
ATOM 913 N N . THR A 1 121 ? -2.061 6.226 17.667 1.00 94.56 121 THR A N 1
ATOM 914 C CA . THR A 1 121 ? -1.337 6.980 18.704 1.00 94.56 121 THR A CA 1
ATOM 915 C C . THR A 1 121 ? -0.519 6.116 19.660 1.00 94.56 121 THR A C 1
ATOM 917 O O . THR A 1 121 ? -0.005 6.643 20.645 1.00 94.56 121 THR A O 1
ATOM 920 N N . ALA A 1 122 ? -0.404 4.805 19.423 1.00 92.56 122 ALA A N 1
ATOM 921 C CA . ALA A 1 122 ? 0.308 3.911 20.338 1.00 92.56 122 ALA A CA 1
ATOM 922 C C . ALA A 1 122 ? 1.783 4.325 20.517 1.00 92.56 122 ALA A C 1
ATOM 924 O O . ALA A 1 122 ? 2.322 4.272 21.622 1.00 92.56 122 ALA A O 1
ATOM 925 N N . THR A 1 123 ? 2.419 4.788 19.438 1.00 89.69 123 THR A N 1
ATOM 926 C CA . THR A 1 123 ? 3.766 5.378 19.408 1.00 89.69 123 THR A CA 1
ATOM 927 C C . THR A 1 123 ? 3.815 6.536 18.402 1.00 89.69 123 THR A C 1
ATOM 929 O O . THR A 1 123 ? 2.925 6.660 17.560 1.00 89.69 123 THR A O 1
ATOM 932 N N . SER A 1 124 ? 4.868 7.366 18.434 1.00 85.69 124 SER A N 1
ATOM 933 C CA . SER A 1 124 ? 5.065 8.437 17.434 1.00 85.69 124 SER A CA 1
ATOM 934 C C . SER A 1 124 ? 5.166 7.910 16.000 1.00 85.69 124 SER A C 1
ATOM 936 O O . SER A 1 124 ? 4.766 8.600 15.068 1.00 85.69 124 SER A O 1
ATOM 938 N N . GLU A 1 125 ? 5.645 6.674 15.840 1.00 86.25 125 GLU A N 1
ATOM 939 C CA . GLU A 1 125 ? 5.850 6.016 14.547 1.00 86.25 125 GLU A CA 1
ATOM 940 C C . GLU A 1 125 ? 4.656 5.158 14.120 1.00 86.25 125 GLU A C 1
ATOM 942 O O . GLU A 1 125 ? 4.707 4.521 13.074 1.00 86.25 125 GLU A O 1
ATOM 947 N N . SER A 1 126 ? 3.582 5.091 14.913 1.00 88.31 126 SER A N 1
ATOM 948 C CA . SER A 1 126 ? 2.436 4.224 14.606 1.00 88.31 126 SER A CA 1
ATOM 949 C C . SER A 1 126 ? 1.631 4.716 13.400 1.00 88.31 126 SER A C 1
ATOM 951 O O . SER A 1 126 ? 0.987 3.912 12.729 1.00 88.31 126 SER A O 1
ATOM 953 N N . LEU A 1 127 ? 1.677 6.016 13.087 1.00 91.62 127 LEU A N 1
ATOM 954 C CA . LEU A 1 127 ? 0.938 6.611 11.976 1.00 91.62 127 LEU A CA 1
ATOM 955 C C . LEU A 1 127 ? 1.866 7.198 10.912 1.00 91.62 127 LEU A C 1
ATOM 957 O O . LEU A 1 127 ? 2.647 8.110 11.182 1.00 91.62 127 LEU A O 1
ATOM 961 N N . ASN A 1 128 ? 1.685 6.761 9.668 1.00 88.50 128 ASN A N 1
ATOM 962 C CA . ASN A 1 128 ? 2.306 7.392 8.510 1.00 88.50 128 ASN A CA 1
ATOM 963 C C . ASN A 1 128 ? 1.306 7.510 7.356 1.00 88.50 128 ASN A C 1
ATOM 965 O O . ASN A 1 128 ? 0.986 6.531 6.694 1.00 88.50 128 ASN A O 1
ATOM 969 N N . MET A 1 129 ? 0.815 8.722 7.118 1.00 88.62 129 MET A N 1
ATOM 970 C CA . MET A 1 129 ? -0.138 9.031 6.050 1.00 88.62 129 MET A CA 1
ATOM 971 C C . MET A 1 129 ? 0.539 9.338 4.706 1.00 88.62 129 MET A C 1
ATOM 973 O O . MET A 1 129 ? -0.141 9.434 3.690 1.00 88.62 129 MET A O 1
ATOM 977 N N . ALA A 1 130 ? 1.868 9.497 4.674 1.00 81.44 130 ALA A N 1
ATOM 978 C CA . ALA A 1 130 ? 2.602 9.846 3.454 1.00 81.44 130 ALA A CA 1
ATOM 979 C C . ALA A 1 130 ? 2.838 8.644 2.526 1.00 81.44 130 ALA A C 1
ATOM 981 O O . ALA A 1 130 ? 3.160 8.820 1.351 1.00 81.44 130 ALA A O 1
ATOM 982 N N . THR A 1 131 ? 2.692 7.423 3.039 1.00 74.00 131 THR A N 1
ATOM 983 C CA . THR A 1 131 ? 2.839 6.187 2.269 1.00 74.00 131 THR A CA 1
ATOM 984 C C . THR A 1 131 ? 1.671 5.251 2.545 1.00 74.00 131 THR A C 1
ATOM 986 O O . THR A 1 131 ? 1.262 5.038 3.683 1.00 74.00 131 THR A O 1
ATOM 989 N N . TRP A 1 132 ? 1.147 4.667 1.471 1.00 67.75 132 TRP A N 1
ATOM 990 C CA . TRP A 1 132 ? 0.095 3.653 1.518 1.00 67.75 132 TRP A CA 1
ATOM 991 C C . TRP A 1 132 ? 0.608 2.280 1.955 1.00 67.75 132 TRP A C 1
ATOM 993 O O . TRP A 1 132 ? -0.189 1.379 2.192 1.00 67.75 132 TRP A O 1
ATOM 1003 N N . HIS A 1 133 ? 1.928 2.118 2.068 1.00 55.44 133 HIS A N 1
ATOM 1004 C CA . HIS A 1 133 ? 2.552 0.875 2.488 1.00 55.44 133 HIS A CA 1
ATOM 1005 C C . HIS A 1 133 ? 3.499 1.116 3.661 1.00 55.44 133 HIS A C 1
ATOM 1007 O O . HIS A 1 133 ? 4.516 1.800 3.506 1.00 55.44 133 HIS A O 1
ATOM 1013 N N . THR A 1 134 ? 3.180 0.535 4.817 1.00 58.19 134 THR A N 1
ATOM 1014 C CA . THR A 1 134 ? 4.055 0.523 5.993 1.00 58.19 134 THR A CA 1
ATOM 1015 C C . THR A 1 134 ? 3.923 -0.790 6.771 1.00 58.19 134 THR A C 1
ATOM 1017 O O . THR A 1 134 ? 2.962 -1.537 6.599 1.00 58.19 134 THR A O 1
ATOM 1020 N N . CYS A 1 135 ? 4.986 -1.112 7.515 1.00 57.62 135 CYS A N 1
ATOM 1021 C CA . CYS A 1 135 ? 5.275 -2.412 8.126 1.00 57.62 135 CYS A CA 1
ATOM 1022 C C . CYS A 1 135 ? 4.269 -2.833 9.212 1.00 57.62 135 CYS A C 1
ATOM 1024 O O . CYS A 1 135 ? 3.346 -2.103 9.540 1.00 57.62 135 CYS A O 1
ATOM 1026 N N . GLU A 1 136 ? 4.477 -3.997 9.837 1.00 62.81 136 GLU A N 1
ATOM 1027 C CA . GLU A 1 136 ? 3.586 -4.526 10.885 1.00 62.81 136 GLU A CA 1
ATOM 1028 C C . GLU A 1 136 ? 3.255 -3.518 12.003 1.00 62.81 136 GLU A C 1
ATOM 1030 O O . GLU A 1 136 ? 2.158 -3.568 12.553 1.00 62.81 136 GLU A O 1
ATOM 1035 N N . THR A 1 137 ? 4.156 -2.578 12.304 1.00 71.75 137 THR A N 1
ATOM 1036 C CA . THR A 1 137 ? 4.042 -1.648 13.439 1.00 71.75 137 THR A CA 1
ATOM 1037 C C . THR A 1 137 ? 3.613 -0.226 13.077 1.00 71.75 137 THR A C 1
ATOM 1039 O O . THR A 1 137 ? 3.362 0.571 13.978 1.00 71.75 137 THR A O 1
ATOM 1042 N N . THR A 1 138 ? 3.551 0.116 11.792 1.00 81.56 138 THR A N 1
ATOM 1043 C CA . THR A 1 138 ? 3.253 1.474 11.323 1.00 81.56 138 THR A CA 1
ATOM 1044 C C . THR A 1 138 ? 2.247 1.373 10.199 1.00 81.56 138 THR A C 1
ATOM 1046 O O . THR A 1 138 ? 2.487 0.641 9.248 1.00 81.56 138 THR A O 1
ATOM 1049 N N . HIS A 1 139 ? 1.156 2.134 10.256 1.00 83.88 139 HIS A N 1
ATOM 1050 C CA . HIS A 1 139 ? 0.129 2.134 9.208 1.00 83.88 139 HIS A CA 1
ATOM 1051 C C . HIS A 1 139 ? -0.372 3.543 8.914 1.00 83.88 139 HIS A C 1
ATOM 1053 O O . HIS A 1 139 ? -0.330 4.425 9.770 1.00 83.88 139 HIS A O 1
ATOM 1059 N N . CYS A 1 140 ? -0.892 3.764 7.708 1.00 90.94 140 CYS A N 1
ATOM 1060 C CA . CYS A 1 140 ? -1.806 4.878 7.465 1.00 90.94 140 CYS A CA 1
ATOM 1061 C C . CYS A 1 140 ? -3.171 4.578 8.115 1.00 90.94 140 CYS A C 1
ATOM 1063 O O . CYS A 1 140 ? -3.433 3.458 8.560 1.00 90.94 140 CYS A O 1
ATOM 1065 N N . ARG A 1 141 ? -4.089 5.549 8.144 1.00 94.19 141 ARG A N 1
ATOM 1066 C CA . ARG A 1 141 ? -5.440 5.342 8.698 1.00 94.19 141 ARG A CA 1
ATOM 1067 C C . ARG A 1 141 ? -6.155 4.137 8.079 1.00 94.19 141 ARG A C 1
ATOM 1069 O O . ARG A 1 141 ? -6.738 3.340 8.807 1.00 94.19 141 ARG A O 1
ATOM 1076 N N . ALA A 1 142 ? -6.112 4.006 6.751 1.00 92.19 142 ALA A N 1
ATOM 1077 C CA . ALA A 1 142 ? -6.738 2.885 6.051 1.00 92.19 142 ALA A CA 1
ATOM 1078 C C . ALA A 1 142 ? -6.058 1.551 6.408 1.00 92.19 142 ALA A C 1
ATOM 1080 O O . ALA A 1 142 ? -6.742 0.565 6.670 1.00 92.19 142 ALA A O 1
ATOM 1081 N N . GLY A 1 143 ? -4.726 1.550 6.517 1.00 91.12 143 GLY A N 1
ATOM 1082 C CA . GLY A 1 143 ? -3.951 0.389 6.953 1.00 91.12 143 GLY A CA 1
ATOM 1083 C C . GLY A 1 143 ? -4.319 -0.061 8.368 1.00 91.12 143 GLY A C 1
ATOM 1084 O O . GLY A 1 143 ? -4.549 -1.246 8.583 1.00 91.12 143 GLY A O 1
ATOM 1085 N N . TRP A 1 144 ? -4.501 0.867 9.314 1.00 94.38 144 TRP A N 1
ATOM 1086 C CA . TRP A 1 144 ? -4.958 0.521 10.665 1.00 94.38 144 TRP A CA 1
ATOM 1087 C C . TRP A 1 144 ? -6.349 -0.108 10.673 1.00 94.38 144 TRP A C 1
ATOM 1089 O O . TRP A 1 144 ? -6.586 -1.052 11.422 1.00 94.38 144 TRP A O 1
ATOM 1099 N N . VAL A 1 145 ? -7.264 0.370 9.830 1.00 95.38 145 VAL A N 1
ATOM 1100 C CA . VAL A 1 145 ? -8.606 -0.216 9.700 1.00 95.38 145 VAL A CA 1
ATOM 1101 C C . VAL A 1 145 ? -8.525 -1.654 9.193 1.00 95.38 145 VAL A C 1
ATOM 1103 O O . VAL A 1 145 ? -9.147 -2.539 9.774 1.00 95.38 145 VAL A O 1
ATOM 1106 N N . VAL A 1 146 ? -7.733 -1.900 8.147 1.00 91.88 146 VAL A N 1
ATOM 1107 C CA . VAL A 1 146 ? -7.524 -3.242 7.586 1.00 91.88 146 VAL A CA 1
ATOM 1108 C C . VAL A 1 146 ? -6.839 -4.162 8.600 1.00 91.88 146 VAL A C 1
ATOM 1110 O O . VAL A 1 146 ? -7.289 -5.286 8.805 1.00 91.88 146 VAL A O 1
ATOM 1113 N N . HIS A 1 147 ? -5.801 -3.676 9.283 1.00 89.88 147 HIS A N 1
ATOM 1114 C CA . HIS A 1 147 ? -5.057 -4.437 10.285 1.00 89.88 147 HIS A CA 1
ATOM 1115 C C . HIS A 1 147 ? -5.939 -4.844 11.473 1.00 89.88 147 HIS A C 1
ATOM 1117 O O . HIS A 1 147 ? -5.959 -6.008 11.870 1.00 89.88 147 HIS A O 1
ATOM 1123 N N . LEU A 1 148 ? -6.727 -3.908 12.011 1.00 93.69 148 LEU A N 1
ATOM 1124 C CA . LEU A 1 148 ? -7.657 -4.173 13.115 1.00 93.69 148 LEU A CA 1
ATOM 1125 C C . LEU A 1 148 ? -8.815 -5.100 12.715 1.00 93.69 148 LEU A C 1
ATOM 1127 O O . LEU A 1 148 ? -9.420 -5.727 13.583 1.00 93.69 148 LEU A O 1
ATOM 1131 N N . ALA A 1 149 ? -9.120 -5.195 11.420 1.00 91.44 149 ALA A N 1
ATOM 1132 C CA . ALA A 1 149 ? -10.096 -6.125 10.861 1.00 91.44 149 ALA A CA 1
ATOM 1133 C C . ALA A 1 149 ? -9.564 -7.564 10.693 1.00 91.44 149 ALA A C 1
ATOM 1135 O O . ALA A 1 149 ? -10.328 -8.437 10.281 1.00 91.44 149 ALA A O 1
ATOM 1136 N N . GLY A 1 150 ? -8.294 -7.828 11.015 1.00 86.94 150 GLY A N 1
ATOM 1137 C CA . GLY A 1 150 ? -7.722 -9.174 11.033 1.00 86.94 150 GLY A CA 1
ATOM 1138 C C . GLY A 1 150 ? -7.622 -9.828 9.651 1.00 86.94 150 GLY A C 1
ATOM 1139 O O . GLY A 1 150 ? -7.430 -9.161 8.632 1.00 86.94 150 GLY A O 1
ATOM 1140 N N . GLU A 1 151 ? -7.740 -11.157 9.615 1.00 84.19 151 GLU A N 1
ATOM 1141 C CA . GLU A 1 151 ? -7.598 -11.940 8.379 1.00 84.19 151 GLU A CA 1
ATOM 1142 C C . GLU A 1 151 ? -8.685 -11.602 7.348 1.00 84.19 151 GLU A C 1
ATOM 1144 O O . GLU A 1 151 ? -8.406 -11.557 6.149 1.00 84.19 151 GLU A O 1
ATOM 1149 N N . GLU A 1 152 ? -9.908 -11.289 7.785 1.00 83.88 152 GLU A N 1
ATOM 1150 C CA . GLU A 1 152 ? -10.981 -10.829 6.902 1.00 83.88 152 GLU A CA 1
ATOM 1151 C C . GLU A 1 152 ? -10.675 -9.461 6.284 1.00 83.88 152 GLU A C 1
ATOM 1153 O O . GLU A 1 152 ? -10.918 -9.258 5.093 1.00 83.88 152 GLU A O 1
ATOM 1158 N N . GLY A 1 153 ? -10.105 -8.536 7.063 1.00 86.81 153 GLY A N 1
ATOM 1159 C CA . GLY A 1 153 ? -9.644 -7.242 6.557 1.00 86.81 153 GLY A CA 1
ATOM 1160 C C . GLY A 1 153 ? -8.562 -7.408 5.495 1.00 86.81 153 GLY A C 1
ATOM 1161 O O . GLY A 1 153 ? -8.661 -6.841 4.406 1.00 86.81 153 GLY A O 1
ATOM 1162 N N . LYS A 1 154 ? -7.570 -8.256 5.777 1.00 82.81 154 LYS A N 1
ATOM 1163 C CA . LYS A 1 154 ? -6.482 -8.587 4.850 1.00 82.81 154 LYS A CA 1
ATOM 1164 C C . LYS A 1 154 ? -6.992 -9.241 3.563 1.00 82.81 154 LYS A C 1
ATOM 1166 O O . LYS A 1 154 ? -6.541 -8.890 2.475 1.00 82.81 154 LYS A O 1
ATOM 1171 N N . ALA A 1 155 ? -7.957 -10.155 3.659 1.00 80.81 155 ALA A N 1
ATOM 1172 C CA . ALA A 1 155 ? -8.591 -10.762 2.489 1.00 80.81 155 ALA A CA 1
ATOM 1173 C C . ALA A 1 155 ? -9.354 -9.725 1.645 1.00 80.81 155 ALA A C 1
ATOM 1175 O O . ALA A 1 155 ? -9.317 -9.775 0.414 1.00 80.81 155 ALA A O 1
ATOM 1176 N N . LEU A 1 156 ? -10.021 -8.765 2.294 1.00 83.00 156 LEU A N 1
ATOM 1177 C CA . LEU A 1 156 ? -10.738 -7.681 1.622 1.00 83.00 156 LEU A CA 1
ATOM 1178 C C . LEU A 1 156 ? -9.785 -6.719 0.900 1.00 83.00 156 LEU A C 1
ATOM 1180 O O . LEU A 1 156 ? -10.060 -6.330 -0.234 1.00 83.00 156 LEU A O 1
ATOM 1184 N N . GLU A 1 157 ? -8.649 -6.383 1.515 1.00 85.38 157 GLU A N 1
ATOM 1185 C CA . GLU A 1 157 ? -7.586 -5.591 0.887 1.00 85.38 157 GLU A CA 1
ATOM 1186 C C . GLU A 1 157 ? -7.003 -6.296 -0.343 1.00 85.38 157 GLU A C 1
ATOM 1188 O O . GLU A 1 157 ? -6.868 -5.671 -1.393 1.00 85.38 157 GLU A O 1
ATOM 1193 N N . GLN A 1 158 ? -6.718 -7.600 -0.243 1.00 78.94 158 GLN A N 1
ATOM 1194 C CA . GLN A 1 158 ? -6.213 -8.401 -1.365 1.00 78.94 158 GLN A CA 1
ATOM 1195 C C . GLN A 1 158 ? -7.205 -8.489 -2.528 1.00 78.94 158 GLN A C 1
ATOM 1197 O O . GLN A 1 158 ? -6.795 -8.554 -3.686 1.00 78.94 158 GLN A O 1
ATOM 1202 N N . PHE A 1 159 ? -8.505 -8.531 -2.227 1.00 80.44 159 PHE A N 1
ATOM 1203 C CA . PHE A 1 159 ? -9.552 -8.601 -3.243 1.00 80.44 159 PHE A CA 1
ATOM 1204 C C . PHE A 1 159 ? -9.817 -7.250 -3.921 1.00 80.44 159 PHE A C 1
ATOM 1206 O O . PHE A 1 159 ? -10.146 -7.198 -5.108 1.00 80.44 159 PHE A O 1
ATOM 1213 N N . HIS A 1 160 ? -9.683 -6.160 -3.170 1.00 83.81 160 HIS A N 1
ATOM 1214 C CA . HIS A 1 160 ? -9.887 -4.801 -3.645 1.00 83.81 160 HIS A CA 1
ATOM 1215 C C . HIS A 1 160 ? -8.556 -4.035 -3.674 1.00 83.81 160 HIS A C 1
ATOM 1217 O O . HIS A 1 160 ? -7.714 -4.251 -4.541 1.00 83.81 160 HIS A O 1
ATOM 1223 N N . ASN A 1 161 ? -8.414 -3.089 -2.755 1.00 84.50 161 ASN A N 1
ATOM 1224 C CA . ASN A 1 161 ? -7.221 -2.342 -2.399 1.00 84.50 161 ASN A CA 1
ATOM 1225 C C . ASN A 1 161 ? -7.444 -1.811 -0.968 1.00 84.50 161 ASN A C 1
ATOM 1227 O O . ASN A 1 161 ? -8.553 -1.918 -0.432 1.00 84.50 161 ASN A O 1
ATOM 1231 N N . THR A 1 162 ? -6.422 -1.224 -0.348 1.00 86.00 162 THR A N 1
ATOM 1232 C CA . THR A 1 162 ? -6.495 -0.735 1.039 1.00 86.00 162 THR A CA 1
ATOM 1233 C C . THR A 1 162 ? -7.587 0.322 1.239 1.00 86.00 162 THR A C 1
ATOM 1235 O O . THR A 1 162 ? -8.322 0.269 2.223 1.00 86.00 162 THR A O 1
ATOM 1238 N N . GLU A 1 163 ? -7.731 1.262 0.298 1.00 89.56 163 GLU A N 1
ATOM 1239 C CA . GLU A 1 163 ? -8.714 2.352 0.376 1.00 89.56 163 GLU A CA 1
ATOM 1240 C C . GLU A 1 163 ? -10.152 1.816 0.382 1.00 89.56 163 GLU A C 1
ATOM 1242 O O . GLU A 1 163 ? -10.909 2.066 1.321 1.00 89.56 163 GLU A O 1
ATOM 1247 N N . LEU A 1 164 ? -10.521 1.022 -0.627 1.00 89.62 164 LEU A N 1
ATOM 1248 C CA . LEU A 1 164 ? -11.864 0.466 -0.750 1.00 89.62 164 LEU A CA 1
ATOM 1249 C C . LEU A 1 164 ? -12.161 -0.528 0.377 1.00 89.62 164 LEU A C 1
ATOM 1251 O O . LEU A 1 164 ? -13.273 -0.528 0.901 1.00 89.62 164 LEU A O 1
ATOM 1255 N N . ALA A 1 165 ? -11.183 -1.334 0.801 1.00 91.31 165 ALA A N 1
ATOM 1256 C CA . ALA A 1 165 ? -11.352 -2.225 1.945 1.00 91.31 165 ALA A CA 1
ATOM 1257 C C . ALA A 1 165 ? -11.663 -1.439 3.227 1.00 91.31 165 ALA A C 1
ATOM 1259 O O . ALA A 1 165 ? -12.647 -1.739 3.906 1.00 91.31 165 ALA A O 1
ATOM 1260 N N . ALA A 1 166 ? -10.897 -0.385 3.522 1.00 94.62 166 ALA A N 1
ATOM 1261 C CA . ALA A 1 166 ? -11.140 0.462 4.685 1.00 94.62 166 ALA A CA 1
ATOM 1262 C C . ALA A 1 166 ? -12.504 1.167 4.616 1.00 94.62 166 ALA A C 1
ATOM 1264 O O . ALA A 1 166 ? -13.218 1.198 5.617 1.00 94.62 166 ALA A O 1
ATOM 1265 N N . MET A 1 167 ? -12.906 1.685 3.449 1.00 96.38 167 MET A N 1
ATOM 1266 C CA . MET A 1 167 ? -14.232 2.291 3.257 1.00 96.38 167 MET A CA 1
ATOM 1267 C C . MET A 1 167 ? -15.366 1.304 3.547 1.00 96.38 167 MET A C 1
ATOM 1269 O O . MET A 1 167 ? -16.323 1.643 4.244 1.00 96.38 167 MET A O 1
ATOM 1273 N N . LEU A 1 168 ? -15.256 0.076 3.033 1.00 96.19 168 LEU A N 1
ATOM 1274 C CA . LEU A 1 168 ? -16.248 -0.972 3.262 1.00 96.19 168 LEU A CA 1
ATOM 1275 C C . LEU A 1 168 ? -16.333 -1.344 4.748 1.00 96.19 168 LEU A C 1
ATOM 1277 O O . LEU A 1 168 ? -17.438 -1.463 5.275 1.00 96.19 168 LEU A O 1
ATOM 1281 N N . ILE A 1 169 ? -15.192 -1.462 5.434 1.00 97.12 169 ILE A N 1
ATOM 1282 C CA . ILE A 1 169 ? -15.134 -1.761 6.872 1.00 97.12 169 ILE A CA 1
ATOM 1283 C C . ILE A 1 169 ? -15.731 -0.617 7.698 1.00 97.12 169 ILE A C 1
ATOM 1285 O O . ILE A 1 169 ? -16.531 -0.876 8.596 1.00 97.12 169 ILE A O 1
ATOM 1289 N N . TYR A 1 170 ? -15.410 0.644 7.387 1.00 97.81 170 TYR A N 1
ATOM 1290 C CA . TYR A 1 170 ? -16.027 1.805 8.036 1.00 97.81 170 TYR A CA 1
ATOM 1291 C C . TYR A 1 170 ? -17.547 1.772 7.892 1.00 97.81 170 TYR A C 1
ATOM 1293 O O . TYR A 1 170 ? -18.265 1.850 8.892 1.00 97.81 170 TYR A O 1
ATOM 1301 N N . LYS A 1 171 ? -18.030 1.557 6.664 1.00 96.75 171 LYS A N 1
ATOM 1302 C CA . LYS A 1 171 ? -19.460 1.500 6.367 1.00 96.75 171 LYS A CA 1
ATOM 1303 C C . LYS A 1 171 ? -20.157 0.371 7.121 1.00 96.75 171 LYS A C 1
ATOM 1305 O O . LYS A 1 171 ? -21.210 0.593 7.713 1.00 96.75 171 LYS A O 1
ATOM 1310 N N . ALA A 1 172 ? -19.563 -0.823 7.139 1.00 96.06 172 ALA A N 1
ATOM 1311 C CA . ALA A 1 172 ? -20.075 -1.959 7.906 1.00 96.06 172 ALA A CA 1
ATOM 1312 C C . ALA A 1 172 ? -20.049 -1.700 9.423 1.00 96.06 172 ALA A C 1
ATOM 1314 O O . ALA A 1 172 ? -20.915 -2.185 10.145 1.00 96.06 172 ALA A O 1
ATOM 1315 N N . SER A 1 173 ? -19.099 -0.886 9.889 1.00 96.50 173 SER A N 1
ATOM 1316 C CA . SER A 1 173 ? -18.958 -0.453 11.285 1.00 96.50 173 SER A CA 1
ATOM 1317 C C . SER A 1 173 ? -19.815 0.771 11.641 1.00 96.50 173 SER A C 1
ATOM 1319 O O . SER A 1 173 ? -19.677 1.315 12.733 1.00 96.50 173 SER A O 1
ATOM 1321 N N . GLY A 1 174 ? -20.716 1.195 10.747 1.00 94.56 174 GLY A N 1
ATOM 1322 C CA . GLY A 1 174 ? -21.712 2.235 11.013 1.00 94.56 174 GLY A CA 1
ATOM 1323 C C . GLY A 1 174 ? -21.274 3.666 10.696 1.00 94.56 174 GLY A C 1
ATOM 1324 O O . GLY A 1 174 ? -21.971 4.598 11.089 1.00 94.56 174 GLY A O 1
ATOM 1325 N N . TYR A 1 175 ? -20.162 3.862 9.983 1.00 95.31 175 TYR A N 1
ATOM 1326 C CA . TYR A 1 175 ? -19.668 5.190 9.617 1.00 95.31 175 TYR A CA 1
ATOM 1327 C C . TYR A 1 175 ? -19.344 5.280 8.123 1.00 95.31 175 TYR A C 1
ATOM 1329 O O . TYR A 1 175 ? -18.548 4.503 7.608 1.00 95.31 175 TYR A O 1
ATOM 1337 N N . ASP A 1 176 ? -19.935 6.240 7.413 1.00 94.50 176 ASP A N 1
ATOM 1338 C CA . ASP A 1 176 ? -19.626 6.473 5.998 1.00 94.50 176 ASP A CA 1
ATOM 1339 C C . ASP A 1 176 ? -18.491 7.499 5.880 1.00 94.50 176 ASP A C 1
ATOM 1341 O O . ASP A 1 176 ? -18.692 8.704 6.050 1.00 94.50 176 ASP A O 1
ATOM 1345 N N . ILE A 1 177 ? -17.266 7.011 5.677 1.00 94.94 177 ILE A N 1
ATOM 1346 C CA . ILE A 1 177 ? -16.071 7.857 5.655 1.00 94.94 177 ILE A CA 1
ATOM 1347 C C . ILE A 1 177 ? -15.940 8.619 4.335 1.00 94.94 177 ILE A C 1
ATOM 1349 O O . ILE A 1 177 ? -16.043 8.049 3.251 1.00 94.94 177 ILE A O 1
ATOM 1353 N N . ASN A 1 178 ? -15.614 9.911 4.419 1.00 92.38 178 ASN A N 1
ATOM 1354 C CA . ASN A 1 178 ? -15.175 10.674 3.255 1.00 92.38 178 ASN A CA 1
ATOM 1355 C C . ASN A 1 178 ? -13.767 10.199 2.825 1.00 92.38 178 ASN A C 1
ATOM 1357 O O . ASN A 1 178 ? -12.833 10.355 3.615 1.00 92.38 178 ASN A O 1
ATOM 1361 N N . PRO A 1 179 ? -13.569 9.698 1.589 1.00 90.38 179 PRO A N 1
ATOM 1362 C CA . PRO A 1 179 ? -12.270 9.200 1.125 1.00 90.38 179 PRO A CA 1
ATOM 1363 C C . PRO A 1 179 ? -11.126 10.214 1.236 1.00 90.38 179 PRO A C 1
ATOM 1365 O O . PRO A 1 179 ? -9.985 9.828 1.472 1.00 90.38 179 PRO A O 1
ATOM 1368 N N . ALA A 1 180 ? -11.416 11.520 1.159 1.00 90.31 180 ALA A N 1
ATOM 1369 C CA . ALA A 1 180 ? -10.412 12.576 1.320 1.00 90.31 180 ALA A CA 1
ATOM 1370 C C . ALA A 1 180 ? -9.675 12.506 2.672 1.00 90.31 180 ALA A C 1
ATOM 1372 O O . ALA A 1 180 ? -8.528 12.936 2.777 1.00 90.31 180 ALA A O 1
ATOM 1373 N N . GLN A 1 181 ? -10.302 11.914 3.693 1.00 91.06 181 GLN A N 1
ATOM 1374 C CA . GLN A 1 181 ? -9.717 11.731 5.020 1.00 91.06 181 GLN A CA 1
ATOM 1375 C C . GLN A 1 181 ? -8.512 10.778 5.029 1.00 91.06 181 GLN A C 1
ATOM 1377 O O . GLN A 1 181 ? -7.705 10.819 5.958 1.00 91.06 181 GLN A O 1
ATOM 1382 N N . PHE A 1 182 ? -8.361 9.930 4.006 1.00 90.88 182 PHE A N 1
ATOM 1383 C CA . PHE A 1 182 ? -7.196 9.054 3.856 1.00 90.88 182 PHE A CA 1
ATOM 1384 C C . PHE A 1 182 ? -5.967 9.754 3.270 1.00 90.88 182 PHE A C 1
ATOM 1386 O O . PHE A 1 182 ? -4.880 9.191 3.322 1.00 90.88 182 PHE A O 1
ATOM 1393 N N . TYR A 1 183 ? -6.122 10.972 2.750 1.00 89.44 183 TYR A N 1
ATOM 1394 C CA . TYR A 1 183 ? -5.056 11.732 2.088 1.00 89.44 183 TYR A CA 1
ATOM 1395 C C . TYR A 1 183 ? -4.618 12.966 2.889 1.00 89.44 183 TYR A C 1
ATOM 1397 O O . TYR A 1 183 ? -3.873 13.806 2.385 1.00 89.44 183 TYR A O 1
ATOM 1405 N N . LEU A 1 184 ? -5.094 13.102 4.131 1.00 90.94 184 LEU A N 1
ATOM 1406 C CA . LEU A 1 184 ? -4.600 14.116 5.056 1.00 90.94 184 LEU A CA 1
ATOM 1407 C C . LEU A 1 184 ? -3.154 13.827 5.465 1.00 90.94 184 LEU A C 1
ATOM 1409 O O . LEU A 1 184 ? -2.697 12.687 5.437 1.00 90.94 184 LEU A O 1
ATOM 1413 N N . ASP A 1 185 ? -2.453 14.860 5.921 1.00 92.38 185 ASP A N 1
ATOM 1414 C CA . ASP A 1 185 ? -1.192 14.681 6.633 1.00 92.38 185 ASP A CA 1
ATOM 1415 C C . ASP A 1 185 ? -1.414 14.015 8.006 1.00 92.38 185 ASP A C 1
ATOM 1417 O O . ASP A 1 185 ? -2.540 13.898 8.502 1.00 92.38 185 ASP A O 1
ATOM 1421 N N . ASN A 1 186 ? -0.329 13.582 8.657 1.00 92.50 186 ASN A N 1
ATOM 1422 C CA . ASN A 1 186 ? -0.406 12.922 9.967 1.00 92.50 186 ASN A CA 1
ATOM 1423 C C . ASN A 1 186 ? -1.175 13.766 10.998 1.00 92.50 186 ASN A C 1
ATOM 1425 O O . ASN A 1 186 ? -2.000 13.241 11.744 1.00 92.50 186 ASN A O 1
ATOM 1429 N N . ALA A 1 187 ? -0.931 15.079 11.035 1.00 94.44 187 ALA A N 1
ATOM 1430 C CA . ALA A 1 187 ? -1.561 15.978 11.997 1.00 94.44 187 ALA A CA 1
ATOM 1431 C C . ALA A 1 187 ? -3.066 16.166 11.735 1.00 94.44 187 ALA A C 1
ATOM 1433 O O . ALA A 1 187 ? -3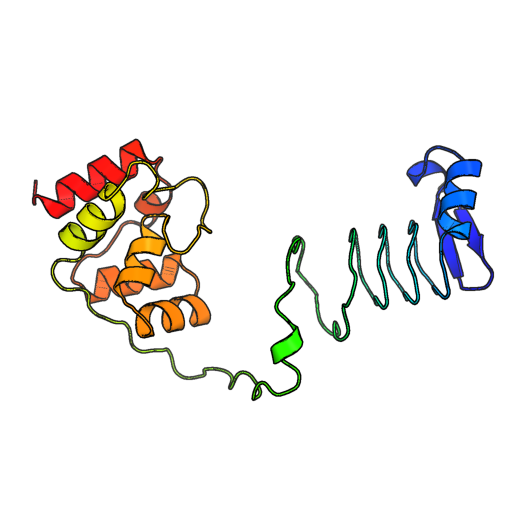.859 16.233 12.676 1.00 94.44 187 ALA A O 1
ATOM 1434 N N . GLY A 1 188 ? -3.479 16.269 10.472 1.00 94.81 188 GLY A N 1
ATOM 1435 C CA . GLY A 1 188 ? -4.877 16.322 10.059 1.00 94.81 188 GLY A CA 1
ATOM 1436 C C . GLY A 1 188 ? -5.602 15.018 10.362 1.00 94.81 188 GLY A C 1
ATOM 1437 O O . GLY A 1 188 ? -6.649 15.046 11.006 1.00 94.81 188 GLY A O 1
ATOM 1438 N N . ALA A 1 189 ? -5.009 13.883 9.987 1.00 94.12 189 ALA A N 1
ATOM 1439 C CA . ALA A 1 189 ? -5.579 12.566 10.238 1.00 94.12 189 ALA A CA 1
ATOM 1440 C C . ALA A 1 189 ? -5.755 12.295 11.740 1.00 94.12 189 ALA A C 1
ATOM 1442 O O . ALA A 1 189 ? -6.816 11.837 12.153 1.00 94.12 189 ALA A O 1
ATOM 1443 N N . LEU A 1 190 ? -4.760 12.621 12.577 1.00 95.62 190 LEU A N 1
ATOM 1444 C CA . LEU A 1 190 ? -4.869 12.468 14.033 1.00 95.62 190 LEU A CA 1
ATOM 1445 C C . LEU A 1 190 ? -5.955 13.356 14.638 1.00 95.62 190 LEU A C 1
ATOM 1447 O O . LEU A 1 190 ? -6.662 12.900 15.532 1.00 95.62 190 LEU A O 1
ATOM 1451 N N . ARG A 1 191 ? -6.097 14.604 14.171 1.00 96.19 191 ARG A N 1
ATOM 1452 C CA . ARG A 1 191 ? -7.169 15.496 14.640 1.00 96.19 191 ARG A CA 1
ATOM 1453 C C . ARG A 1 191 ? -8.547 14.934 14.308 1.00 96.19 191 ARG A C 1
ATOM 1455 O O . ARG A 1 191 ? -9.377 14.855 15.205 1.00 96.19 191 ARG A O 1
ATOM 1462 N N . ASP A 1 192 ? -8.760 14.503 13.067 1.00 95.94 192 ASP A N 1
ATOM 1463 C CA . ASP A 1 192 ? -10.034 13.908 12.643 1.00 95.94 192 ASP A CA 1
ATOM 1464 C C . ASP A 1 192 ? -10.340 12.614 13.416 1.00 95.94 192 ASP A C 1
ATOM 1466 O O . ASP A 1 192 ? -11.414 12.467 13.998 1.00 95.94 192 ASP A O 1
ATOM 1470 N N . MET A 1 193 ? -9.366 11.701 13.510 1.00 96.00 193 MET A N 1
ATOM 1471 C CA . MET A 1 193 ? -9.528 10.448 14.254 1.00 96.00 193 MET A CA 1
ATOM 1472 C C . MET A 1 193 ? -9.807 10.686 15.740 1.00 96.00 193 MET A C 1
ATOM 1474 O O . MET A 1 193 ? -10.628 9.972 16.311 1.00 96.00 193 MET A O 1
ATOM 1478 N N . LYS A 1 194 ? -9.171 11.693 16.353 1.00 96.56 194 LYS A N 1
ATOM 1479 C CA . LYS A 1 194 ? -9.424 12.078 17.744 1.00 96.56 194 LYS A CA 1
ATOM 1480 C C . LYS A 1 194 ? -10.859 12.563 17.939 1.00 96.56 194 LYS A C 1
ATOM 1482 O O . LYS A 1 194 ? -11.548 12.031 18.802 1.00 96.56 194 LYS A O 1
ATOM 1487 N N . SER A 1 195 ? -11.319 13.513 17.119 1.00 95.56 195 SER A N 1
ATOM 1488 C CA . SER A 1 195 ? -12.696 14.026 17.172 1.00 95.56 195 SER A CA 1
ATOM 1489 C C . SER A 1 195 ? -13.722 12.897 17.072 1.00 95.56 195 SER A C 1
ATOM 1491 O O . SER A 1 195 ? -14.621 12.792 17.902 1.00 95.56 195 SER A O 1
ATOM 1493 N N . LEU A 1 196 ? -13.526 11.971 16.127 1.00 95.25 196 LEU A N 1
ATOM 1494 C CA . LEU A 1 196 ? -14.413 10.819 15.953 1.00 95.25 196 LEU A CA 1
ATOM 1495 C C . LEU A 1 196 ? -14.341 9.813 17.114 1.00 95.25 196 LEU A C 1
ATOM 1497 O O . LEU A 1 196 ? -15.351 9.201 17.456 1.00 95.25 196 LEU A O 1
ATOM 1501 N N . ALA A 1 197 ? -13.167 9.614 17.718 1.00 94.62 197 ALA A N 1
ATOM 1502 C CA . ALA A 1 197 ? -12.992 8.707 18.853 1.00 94.62 197 ALA A CA 1
ATOM 1503 C C . ALA A 1 197 ? -13.616 9.254 20.146 1.00 94.62 197 ALA A C 1
ATOM 1505 O O . ALA A 1 197 ? -14.154 8.483 20.945 1.00 94.62 197 ALA A O 1
ATOM 1506 N N . GLU A 1 198 ? -13.542 10.569 20.344 1.00 93.44 198 GLU A N 1
ATOM 1507 C CA . GLU A 1 198 ? -14.082 11.271 21.511 1.00 93.44 198 GLU A CA 1
ATOM 1508 C C . GLU A 1 198 ? -15.566 11.650 21.339 1.00 93.44 198 GLU A C 1
ATOM 1510 O O . GLU A 1 198 ? -16.239 11.934 22.329 1.00 93.44 198 GLU A O 1
ATOM 1515 N N . GLY A 1 199 ? -16.096 11.598 20.110 1.00 85.25 199 GLY A N 1
ATOM 1516 C CA . GLY A 1 199 ? -17.486 11.934 19.792 1.00 85.25 199 GLY A CA 1
ATOM 1517 C C . GLY A 1 199 ? -17.772 13.439 19.814 1.00 85.25 199 GLY A C 1
ATOM 1518 O O . GLY A 1 199 ? -18.870 13.835 20.207 1.00 85.25 199 GLY A O 1
ATOM 1519 N N . ILE A 1 200 ? -16.776 14.254 19.443 1.00 64.81 200 ILE A N 1
ATOM 1520 C CA . ILE A 1 200 ? -16.791 15.727 19.502 1.00 64.81 200 ILE A CA 1
ATOM 1521 C C . ILE A 1 200 ? -16.897 16.322 18.100 1.00 64.81 200 ILE A C 1
ATOM 1523 O O . ILE A 1 200 ? -16.138 15.866 17.212 1.00 64.81 200 ILE A O 1
#

pLDDT: mean 79.08, std 20.5, range [30.45, 97.81]

Radius of gyration: 23.73 Å; chains: 1; bounding box: 55×41×58 Å

Secondary structure (DSSP, 8-state):
---EEE-TTS-EEEHHHHSSHHHHHHHHHT-BS-BS-BS-BS-BS-BS-BS-BS-BS-BS-BS-BS-------S--SS-------TTGGGGGSS-------SPPPPP--TTHHHHHHHHHTSSTTSB-SS-S---TT-B-HHHHHHHHTHHHHHHHHHHS-HHHHHHHHHHHTT----GGGGGS-HHHHHHHHHHHHHT-

Foldseek 3Di:
DWAWDADPQLEIETCVLLVHPVSSVQQVVLEACEHNEYNEGVEYVEYVEYCEYCYYVYYVYYNYYNHDDDDDDPDCPDDPDDPDDPDCPVVVPDDPPPLCPDQFDQAEDALLLQQLLCQCVVDPQQEFLPDCDDDPRHHHSLRSQLVSRPPSSVSNCVNPNSLVSSQSRCVNNPHRDDSVLSNDGSVSVSVVSVCSSVVD

Sequence (200 aa):
MTTWVEDENGNKCSVEYFGTEEAARAALASLENCKNCINCSYCSRCSYCSYCSYCSDCSYCSRCSDCSYCSRCSYCSRCSYCSDCSGCHQLKNAKPVEKISVAPKVPVIEDIHKKVYAAATATSESLNMATWHTCETTHCRAGWVVHLAGEEGKALEQFHNTELAAMLIYKASGYDINPAQFYLDNAGALRDMKSLAEGI